Protein AF-A0A2A8D875-F1 (afdb_monomer)

Foldseek 3Di:
DDKDWDWDWDADPVRDTDIWIWIWDQDLLFRIKIFTQQQDDAEAEEEAAAQPLVVDPDCPALLVVQLVCLCPVNNQQADVVQSVLRHSHRMYGYAHLADDDHNPDPDDPLDRPPSSLNSVVVCCVVRVQREYEYLAFPDDDDDVSVVSVCVSLVSVLVVCQVPFYWYKFFPDDPPPVRGQHNCCSPPVSSCVVCVPPDPSGHIHGDTDGRD

pLDDT: mean 71.94, std 14.11, range [35.78, 91.81]

Structure (mmCIF, N/CA/C/O backbone):
data_AF-A0A2A8D875-F1
#
_entry.id   AF-A0A2A8D875-F1
#
loop_
_atom_site.group_PDB
_atom_site.id
_atom_site.type_symbol
_atom_site.label_atom_id
_atom_site.label_alt_id
_atom_site.label_comp_id
_atom_site.label_asym_id
_atom_site.label_entity_id
_atom_site.label_seq_id
_atom_site.pdbx_PDB_ins_code
_atom_site.Cartn_x
_atom_site.Cartn_y
_atom_site.Cartn_z
_atom_site.occupancy
_atom_site.B_iso_or_equiv
_atom_site.auth_seq_id
_atom_site.auth_comp_id
_atom_site.auth_asym_id
_atom_site.auth_atom_id
_atom_site.pdbx_PDB_model_num
ATOM 1 N N . MET A 1 1 ? 6.757 13.405 19.243 1.00 53.00 1 MET A N 1
ATOM 2 C CA . MET A 1 1 ? 5.714 12.868 18.349 1.00 53.00 1 MET A CA 1
ATOM 3 C C . MET A 1 1 ? 5.320 13.993 17.408 1.00 53.00 1 MET A C 1
ATOM 5 O O . MET A 1 1 ? 4.806 14.993 17.888 1.00 53.00 1 MET A O 1
ATOM 9 N N . GLU A 1 2 ? 5.674 13.902 16.126 1.00 60.94 2 GLU A N 1
ATOM 10 C CA . GLU A 1 2 ? 5.151 14.824 15.108 1.00 60.94 2 GLU A CA 1
ATOM 11 C C . GLU A 1 2 ? 3.826 14.247 14.596 1.00 60.94 2 GLU A C 1
ATOM 13 O O . GLU A 1 2 ? 3.768 13.058 14.283 1.00 60.94 2 GLU A O 1
ATOM 18 N N . ILE A 1 3 ? 2.776 15.072 14.556 1.00 65.44 3 ILE A N 1
ATOM 19 C CA . ILE A 1 3 ? 1.448 14.736 14.021 1.00 65.44 3 ILE A CA 1
ATOM 20 C C . ILE A 1 3 ? 1.161 15.702 12.869 1.00 65.44 3 ILE A C 1
ATOM 22 O O . ILE A 1 3 ? 1.290 16.915 13.035 1.00 65.44 3 ILE A O 1
ATOM 26 N N . SER A 1 4 ? 0.781 15.177 11.704 1.00 72.12 4 SER A N 1
ATOM 27 C CA . SER A 1 4 ? 0.367 15.971 10.541 1.00 72.12 4 SER A CA 1
ATOM 28 C C . SER A 1 4 ? -1.099 15.697 10.238 1.00 72.12 4 SER A C 1
ATOM 30 O O . SER A 1 4 ? -1.502 14.537 10.184 1.00 72.12 4 SER A O 1
ATOM 32 N N . LYS A 1 5 ? -1.878 16.759 9.994 1.00 72.25 5 LYS A N 1
ATOM 33 C CA . LYS A 1 5 ? -3.316 16.677 9.710 1.00 72.25 5 LYS A CA 1
ATOM 34 C C . LYS A 1 5 ? -3.625 17.077 8.268 1.00 72.25 5 LYS A C 1
ATOM 36 O O . LYS A 1 5 ? -3.168 18.122 7.804 1.00 72.25 5 LYS A O 1
ATOM 41 N N . LEU A 1 6 ? -4.420 16.267 7.567 1.00 70.56 6 LEU A N 1
ATOM 42 C CA . LEU A 1 6 ? -4.945 16.585 6.235 1.00 70.56 6 LEU A CA 1
ATOM 43 C C . LEU A 1 6 ? -6.470 16.451 6.230 1.00 70.56 6 LEU A C 1
ATOM 45 O O . LEU A 1 6 ? -7.005 15.407 6.585 1.00 70.56 6 LEU A O 1
ATOM 49 N N . LEU A 1 7 ? -7.165 17.500 5.791 1.00 73.38 7 LEU A N 1
ATOM 50 C CA . LEU A 1 7 ? -8.623 17.518 5.663 1.00 73.38 7 LEU A CA 1
ATOM 51 C C . LEU A 1 7 ? -9.018 17.431 4.187 1.00 73.38 7 LEU A C 1
ATOM 53 O O . LEU A 1 7 ? -8.467 18.156 3.354 1.00 73.38 7 LEU A O 1
ATOM 57 N N . ARG A 1 8 ? -9.969 16.553 3.856 1.00 71.62 8 ARG A N 1
ATOM 58 C CA . ARG A 1 8 ? -10.562 16.457 2.513 1.00 71.62 8 ARG A CA 1
ATOM 59 C C . ARG A 1 8 ? -12.065 16.224 2.580 1.00 71.62 8 ARG A C 1
ATOM 61 O O . ARG A 1 8 ? -12.565 15.632 3.531 1.00 71.62 8 ARG A O 1
ATOM 68 N N . GLN A 1 9 ? -12.759 16.687 1.549 1.00 64.31 9 GLN A N 1
ATOM 69 C CA . GLN A 1 9 ? -14.189 16.486 1.346 1.00 64.31 9 GLN A CA 1
ATOM 70 C C . GLN A 1 9 ? -14.446 16.168 -0.129 1.00 64.31 9 GLN A C 1
ATOM 72 O O . GLN A 1 9 ? -13.713 16.647 -1.001 1.00 64.31 9 GLN A O 1
ATOM 77 N N . GLY A 1 10 ? -15.467 15.364 -0.412 1.00 63.72 10 GLY A N 1
ATOM 78 C CA . GLY A 1 10 ? -15.848 15.016 -1.778 1.00 63.72 10 GLY A CA 1
ATOM 79 C C . GLY A 1 10 ? -17.174 14.268 -1.864 1.00 63.72 10 GLY A C 1
ATOM 80 O O . GLY A 1 10 ? -17.821 14.002 -0.855 1.00 63.72 10 GLY A O 1
ATOM 81 N N . ILE A 1 11 ? -17.568 13.937 -3.092 1.00 53.62 11 ILE A N 1
ATOM 82 C CA . ILE A 1 11 ? -18.752 13.135 -3.418 1.00 53.62 11 ILE A CA 1
ATOM 83 C C . ILE A 1 11 ? -18.248 11.902 -4.181 1.00 53.62 11 ILE A C 1
ATOM 85 O O . ILE A 1 11 ? -17.474 12.060 -5.129 1.00 53.62 11 ILE A O 1
ATOM 89 N N . LEU A 1 12 ? -18.598 10.695 -3.726 1.00 54.94 12 LEU A N 1
ATOM 90 C CA . LEU A 1 12 ? -18.307 9.440 -4.440 1.00 54.94 12 LEU A CA 1
ATOM 91 C C . LEU A 1 12 ? -19.255 9.258 -5.635 1.00 54.94 12 LEU A C 1
ATOM 93 O O . LEU A 1 12 ? -20.256 9.964 -5.743 1.00 54.94 12 LEU A O 1
ATOM 97 N N . GLU A 1 13 ? -18.957 8.298 -6.515 1.00 49.75 13 GLU A N 1
ATOM 98 C CA . GLU A 1 13 ? -19.776 7.999 -7.706 1.00 49.75 13 GLU A CA 1
ATOM 99 C C . GLU A 1 13 ? -21.254 7.705 -7.359 1.00 49.75 13 GLU A C 1
ATOM 101 O O . GLU A 1 13 ? -22.135 8.045 -8.143 1.00 49.75 13 GLU A O 1
ATOM 106 N N . ASP A 1 14 ? -21.542 7.240 -6.137 1.00 52.03 14 ASP A N 1
ATOM 107 C CA . ASP A 1 14 ? -22.901 6.952 -5.646 1.00 52.03 14 ASP A CA 1
ATOM 108 C C . ASP A 1 14 ? -23.598 8.146 -4.958 1.00 52.03 14 ASP A C 1
ATOM 110 O O . ASP A 1 14 ? -24.599 7.986 -4.260 1.00 52.03 14 ASP A O 1
ATOM 114 N N . GLY A 1 15 ? -23.054 9.361 -5.076 1.00 51.19 15 GLY A N 1
ATOM 115 C CA . GLY A 1 15 ? -23.621 10.563 -4.447 1.00 51.19 15 GLY A CA 1
ATOM 116 C C . GLY A 1 15 ? -23.369 10.674 -2.937 1.00 51.19 15 GLY A C 1
ATOM 117 O O . GLY A 1 15 ? -23.809 11.637 -2.308 1.00 51.19 15 GLY A O 1
ATOM 118 N N . ILE A 1 16 ? -22.628 9.731 -2.348 1.00 47.81 16 ILE A N 1
ATOM 119 C CA . ILE A 1 16 ? -22.236 9.763 -0.936 1.00 47.81 16 ILE A CA 1
ATOM 120 C C . ILE A 1 16 ? -21.225 10.893 -0.727 1.00 47.81 16 ILE A C 1
ATOM 122 O O . ILE A 1 16 ? -20.094 10.845 -1.220 1.00 47.81 16 ILE A O 1
ATOM 126 N N . THR A 1 17 ? -21.628 11.912 0.031 1.00 53.38 17 THR A N 1
ATOM 127 C CA . THR A 1 17 ? -20.718 12.937 0.545 1.00 53.38 17 THR A CA 1
ATOM 128 C C . THR A 1 17 ? -19.825 12.328 1.615 1.00 53.38 17 THR A C 1
ATOM 130 O O . THR A 1 17 ? -20.325 11.777 2.596 1.00 53.38 17 THR A O 1
ATOM 133 N N . TRP A 1 18 ? -18.512 12.461 1.461 1.00 58.91 18 TRP A N 1
ATOM 134 C CA . TRP A 1 18 ? -17.540 12.033 2.460 1.00 58.91 18 TRP A CA 1
ATOM 135 C C . TRP A 1 18 ? -16.694 13.218 2.923 1.00 58.91 18 TRP A C 1
ATOM 137 O O . TRP A 1 18 ? -16.330 14.104 2.146 1.00 58.91 18 TRP A O 1
ATOM 147 N N . SER A 1 19 ? -16.357 13.209 4.207 1.00 55.69 19 SER A N 1
ATOM 148 C CA . SER A 1 19 ? -15.300 14.023 4.797 1.00 55.69 19 SER A CA 1
ATOM 149 C C . SER A 1 19 ? -14.266 13.079 5.384 1.00 55.69 19 SER A C 1
ATOM 151 O O . SER A 1 19 ? -14.637 12.108 6.035 1.00 55.69 19 SER A O 1
ATOM 153 N N . SER A 1 20 ? -12.982 13.340 5.158 1.00 61.84 20 SER A N 1
ATOM 154 C CA . SER A 1 20 ? -11.903 12.614 5.821 1.00 61.84 20 SER A CA 1
ATOM 155 C C . SER A 1 20 ? -11.009 13.583 6.566 1.00 61.84 20 SER A C 1
ATOM 157 O O . SER A 1 20 ? -10.471 14.523 5.968 1.00 61.84 20 SER A O 1
ATOM 159 N N . GLU A 1 21 ? -10.794 13.309 7.841 1.00 74.56 21 GLU A N 1
ATOM 160 C CA . GLU A 1 21 ? -9.636 13.807 8.554 1.00 74.56 21 GLU A CA 1
ATOM 161 C C . GLU A 1 21 ? -8.590 12.700 8.581 1.00 74.56 21 GLU A C 1
ATOM 163 O O . GLU A 1 21 ? -8.884 11.560 8.942 1.00 74.56 21 GLU A O 1
ATOM 168 N N . LEU A 1 22 ? -7.380 13.046 8.143 1.00 66.62 22 LEU A N 1
ATOM 169 C CA . LEU A 1 22 ? -6.243 12.148 8.189 1.00 66.62 22 LEU A CA 1
ATOM 170 C C . LEU A 1 22 ? -5.247 12.613 9.220 1.00 66.62 22 LEU A C 1
ATOM 172 O O . LEU A 1 22 ? -4.796 13.761 9.172 1.00 66.62 22 LEU A O 1
ATOM 176 N N . LEU A 1 23 ? -4.887 11.685 10.094 1.00 77.19 23 LEU A N 1
ATOM 177 C CA . LEU A 1 23 ? -3.814 11.841 11.056 1.00 77.19 23 LEU A CA 1
ATOM 178 C C . LEU A 1 23 ? -2.667 10.953 10.611 1.00 77.19 23 LEU A C 1
ATOM 180 O O . LEU A 1 23 ? -2.841 9.755 10.398 1.00 77.19 23 LEU A O 1
ATOM 184 N N . ILE A 1 24 ? -1.506 11.565 10.424 1.00 75.25 24 ILE A N 1
ATOM 185 C CA . ILE A 1 24 ? -0.267 10.839 10.185 1.00 75.25 24 ILE A CA 1
ATOM 186 C C . ILE A 1 24 ? 0.514 10.906 11.486 1.00 75.25 24 ILE A C 1
ATOM 188 O O . ILE A 1 24 ? 0.621 11.993 12.048 1.00 75.25 24 ILE A O 1
ATOM 192 N N . GLU A 1 25 ? 1.064 9.788 11.951 1.00 71.44 25 GLU A N 1
ATOM 193 C CA . GLU A 1 25 ? 1.875 9.727 13.173 1.00 71.44 25 GLU A CA 1
ATOM 194 C C . GLU A 1 25 ? 3.076 8.793 12.991 1.00 71.44 25 GLU A C 1
ATOM 196 O O . GLU A 1 25 ? 2.999 7.792 12.273 1.00 71.44 25 GLU A O 1
ATOM 201 N N . ARG A 1 26 ? 4.200 9.102 13.652 1.00 71.50 26 ARG A N 1
ATOM 202 C CA . ARG A 1 26 ? 5.342 8.179 13.762 1.00 71.50 26 ARG A CA 1
ATOM 203 C C . ARG A 1 26 ? 5.122 7.243 14.947 1.00 71.50 26 ARG A C 1
ATOM 205 O O . ARG A 1 26 ? 5.063 7.712 16.083 1.00 71.50 26 ARG A O 1
ATOM 212 N N . PHE A 1 27 ? 5.092 5.939 14.691 1.00 65.75 27 PHE A N 1
ATOM 213 C CA . PHE A 1 27 ? 4.971 4.915 15.726 1.00 65.75 27 PHE A CA 1
ATOM 214 C C . PHE A 1 27 ? 6.283 4.146 15.883 1.00 65.75 27 PHE A C 1
ATOM 216 O O . PHE A 1 27 ? 6.936 3.807 14.903 1.00 65.75 27 PHE A O 1
ATOM 223 N N . HIS A 1 28 ? 6.657 3.841 17.129 1.00 61.81 28 HIS A N 1
ATOM 224 C CA . HIS A 1 28 ? 7.827 3.002 17.422 1.00 61.81 28 HIS A CA 1
ATOM 225 C C . HIS A 1 28 ? 7.655 1.543 16.969 1.00 61.81 28 HIS A C 1
ATOM 227 O O . HIS A 1 28 ? 8.642 0.826 16.909 1.00 61.81 28 HIS A O 1
ATOM 233 N N . ARG A 1 29 ? 6.413 1.101 16.718 1.00 63.69 29 ARG A N 1
ATOM 234 C CA . ARG A 1 29 ? 6.093 -0.275 16.301 1.00 63.69 29 ARG A CA 1
ATOM 235 C C . ARG A 1 29 ? 5.899 -0.425 14.794 1.00 63.69 29 ARG A C 1
ATOM 237 O O . ARG A 1 29 ? 6.249 -1.456 14.249 1.00 63.69 29 ARG A O 1
ATOM 244 N N . TYR A 1 30 ? 5.289 0.574 14.159 1.00 66.81 30 TYR A N 1
ATOM 245 C CA . TYR A 1 30 ? 4.952 0.605 12.738 1.00 66.81 30 TYR A CA 1
ATOM 246 C C . TYR A 1 30 ? 5.356 1.989 12.277 1.00 66.81 30 TYR A C 1
ATOM 248 O O . TYR A 1 30 ? 4.729 2.976 12.666 1.00 66.81 30 TYR A O 1
ATOM 256 N N . ARG A 1 31 ? 6.475 2.077 11.570 1.00 71.50 31 ARG A N 1
ATOM 257 C CA . ARG A 1 31 ? 7.199 3.321 11.310 1.00 71.50 31 ARG A CA 1
ATOM 258 C C . ARG A 1 31 ? 6.337 4.565 11.055 1.00 71.50 31 ARG A C 1
ATOM 260 O O . ARG A 1 31 ? 6.645 5.630 11.601 1.00 71.50 31 ARG A O 1
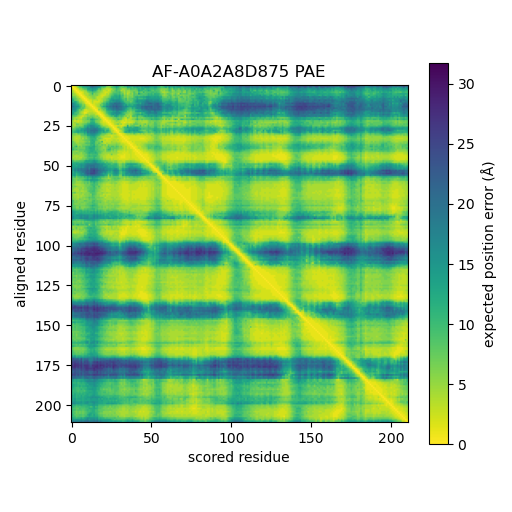ATOM 267 N N . TYR A 1 32 ? 5.262 4.434 10.275 1.00 77.19 32 TYR A N 1
ATOM 268 C CA . TYR A 1 32 ? 4.211 5.451 10.199 1.00 77.19 32 TYR A CA 1
ATOM 269 C C . TYR A 1 32 ? 2.812 4.841 10.263 1.00 77.19 32 TYR A C 1
ATOM 271 O O . TYR A 1 32 ? 2.590 3.694 9.887 1.00 77.19 32 TYR A O 1
ATOM 279 N N . ARG A 1 33 ? 1.851 5.655 10.685 1.00 84.62 33 ARG A N 1
ATOM 280 C CA . ARG A 1 33 ? 0.426 5.331 10.706 1.00 84.62 33 ARG A CA 1
ATOM 281 C C . ARG A 1 33 ? -0.351 6.447 10.021 1.00 84.62 33 ARG A C 1
ATOM 283 O O . ARG A 1 33 ? -0.070 7.610 10.288 1.00 84.62 33 ARG A O 1
ATOM 290 N N . ILE A 1 34 ? -1.287 6.091 9.143 1.00 85.44 34 ILE A N 1
ATOM 291 C CA . ILE A 1 34 ? -2.264 7.006 8.539 1.00 85.44 34 ILE A CA 1
ATOM 292 C C . ILE A 1 34 ? -3.647 6.558 8.996 1.00 85.44 34 ILE A C 1
ATOM 294 O O . ILE A 1 34 ? -4.101 5.489 8.594 1.00 85.44 34 ILE A O 1
ATOM 298 N N . ASP A 1 35 ? -4.320 7.363 9.804 1.00 85.06 35 ASP A N 1
ATOM 299 C CA . ASP A 1 35 ? -5.696 7.100 10.220 1.00 85.06 35 ASP A CA 1
ATOM 300 C C . ASP A 1 35 ? -6.675 7.906 9.386 1.00 85.06 35 ASP A C 1
ATOM 302 O O . ASP A 1 35 ? -6.481 9.101 9.200 1.00 85.06 35 ASP A O 1
ATOM 306 N N . ASN A 1 36 ? -7.744 7.259 8.933 1.00 84.44 36 ASN A N 1
ATOM 307 C CA . ASN A 1 36 ? -8.932 7.907 8.403 1.00 84.44 36 ASN A CA 1
ATOM 308 C C . ASN A 1 36 ? -10.023 7.851 9.465 1.00 84.44 36 ASN A C 1
ATOM 310 O O . ASN A 1 36 ? -10.612 6.798 9.702 1.00 84.44 36 ASN A O 1
ATOM 314 N N . THR A 1 37 ? -10.320 8.998 10.076 1.00 79.38 37 THR A N 1
ATOM 315 C CA . THR A 1 37 ? -11.290 9.115 11.180 1.00 79.38 37 THR A CA 1
ATOM 316 C C . THR A 1 37 ? -12.709 8.676 10.813 1.00 79.38 37 THR A C 1
ATOM 318 O O . THR A 1 37 ? -13.528 8.456 11.701 1.00 79.38 37 THR A O 1
ATOM 321 N N . HIS A 1 38 ? -13.006 8.554 9.518 1.00 76.31 38 HIS A N 1
ATOM 322 C CA . HIS A 1 38 ? -14.298 8.111 8.994 1.00 76.31 38 HIS A CA 1
ATOM 323 C C . HIS A 1 38 ? -14.203 6.791 8.213 1.00 76.31 38 HIS A C 1
ATOM 325 O O . HIS A 1 38 ? -15.185 6.370 7.604 1.00 76.31 38 HIS A O 1
ATOM 331 N N . GLY A 1 39 ? -13.031 6.148 8.184 1.00 77.50 39 GLY A N 1
ATOM 332 C CA . GLY A 1 39 ? -12.861 4.844 7.551 1.00 77.50 39 GLY A CA 1
ATOM 333 C C . GLY A 1 39 ? -13.532 3.748 8.376 1.00 77.50 39 GLY A C 1
ATOM 334 O O . GLY A 1 39 ? -13.421 3.720 9.601 1.00 77.50 39 GLY A O 1
ATOM 335 N N . THR A 1 40 ? -14.242 2.850 7.702 1.00 80.50 40 THR A N 1
ATOM 336 C CA . THR A 1 40 ? -15.011 1.757 8.322 1.00 80.50 40 THR A CA 1
ATOM 337 C C . THR A 1 40 ? -14.425 0.377 8.033 1.00 80.50 40 THR A C 1
ATOM 339 O O . THR A 1 40 ? -14.847 -0.602 8.641 1.00 80.50 40 THR A O 1
ATOM 342 N N . GLY A 1 41 ? -13.463 0.290 7.113 1.00 81.25 41 GLY A N 1
ATOM 343 C CA . GLY A 1 41 ? -12.796 -0.946 6.728 1.00 81.25 41 GLY A CA 1
ATOM 344 C C . GLY A 1 41 ? -11.696 -1.370 7.699 1.00 81.25 41 GLY A C 1
ATOM 345 O O . GLY A 1 41 ? -11.259 -0.606 8.565 1.00 81.25 41 GLY A O 1
ATOM 346 N N . GLU A 1 42 ? -11.214 -2.595 7.509 1.00 86.62 42 GLU A N 1
ATOM 347 C CA . GLU A 1 42 ? -10.086 -3.153 8.257 1.00 86.62 42 GLU A CA 1
ATOM 348 C C . GLU A 1 42 ? -8.798 -2.328 8.068 1.00 86.62 42 GLU A C 1
ATOM 350 O O . GLU A 1 42 ? -8.643 -1.626 7.061 1.00 86.62 42 GLU A O 1
ATOM 355 N N . PRO A 1 43 ? -7.850 -2.383 9.024 1.00 90.31 43 PRO A N 1
ATOM 356 C CA . PRO A 1 43 ? -6.511 -1.856 8.809 1.00 90.31 43 PRO A CA 1
ATOM 357 C C . PRO A 1 43 ? -5.845 -2.530 7.613 1.00 90.31 43 PRO A C 1
ATOM 359 O O . PRO A 1 43 ? -5.950 -3.743 7.450 1.00 90.31 43 PRO A O 1
ATOM 362 N N . ALA A 1 44 ? -5.079 -1.764 6.846 1.00 91.81 44 ALA A N 1
ATOM 363 C CA . ALA A 1 44 ? -4.182 -2.300 5.833 1.00 91.81 44 ALA A CA 1
ATOM 364 C C . ALA A 1 44 ? -2.723 -2.078 6.235 1.00 91.81 44 ALA A C 1
ATOM 366 O O . ALA A 1 44 ? -2.378 -1.090 6.888 1.00 91.81 44 ALA A O 1
ATOM 367 N N . ILE A 1 45 ? -1.850 -2.987 5.814 1.00 91.62 45 ILE A N 1
ATOM 368 C CA . ILE A 1 45 ? -0.406 -2.867 6.009 1.00 91.62 45 ILE A CA 1
ATOM 369 C C . ILE A 1 45 ? 0.200 -2.488 4.664 1.00 91.62 45 ILE A C 1
ATOM 371 O O . ILE A 1 45 ? 0.027 -3.200 3.682 1.00 91.62 45 ILE A O 1
ATOM 375 N N . PHE A 1 46 ? 0.914 -1.372 4.606 1.00 89.44 46 PHE A N 1
ATOM 376 C CA . PHE A 1 46 ? 1.695 -0.967 3.448 1.00 89.44 46 PHE A CA 1
ATOM 377 C C . PHE A 1 46 ? 3.174 -1.149 3.753 1.00 89.44 46 PHE A C 1
ATOM 379 O O . PHE A 1 46 ? 3.690 -0.581 4.715 1.00 89.44 46 PHE A O 1
ATOM 386 N N . ILE A 1 47 ? 3.873 -1.904 2.914 1.00 86.25 47 ILE A N 1
ATOM 387 C CA . ILE A 1 47 ? 5.306 -2.107 3.079 1.00 86.25 47 ILE A CA 1
ATOM 388 C C . ILE A 1 47 ? 6.045 -1.449 1.916 1.00 86.25 47 ILE A C 1
ATOM 390 O O . ILE A 1 47 ? 6.000 -1.926 0.783 1.00 86.25 47 ILE A O 1
ATOM 394 N N . GLY A 1 48 ? 6.700 -0.327 2.196 1.00 80.38 48 GLY A N 1
ATOM 395 C CA . GLY A 1 48 ? 7.535 0.412 1.256 1.00 80.38 48 GLY A CA 1
ATOM 396 C C . GLY A 1 48 ? 8.983 -0.073 1.248 1.00 80.38 48 GLY A C 1
ATOM 397 O O . GLY A 1 48 ? 9.409 -0.845 2.100 1.00 80.38 48 GLY A O 1
ATOM 398 N N . LEU A 1 49 ? 9.761 0.409 0.282 1.00 74.44 49 LEU A N 1
ATOM 399 C CA . LEU A 1 49 ? 11.188 0.108 0.180 1.00 74.44 49 LEU A CA 1
ATOM 400 C C . LEU A 1 49 ? 11.995 0.939 1.196 1.00 74.44 49 LEU A C 1
ATOM 402 O O . LEU A 1 49 ? 12.454 0.423 2.211 1.00 74.44 49 LEU A O 1
ATOM 406 N N . ASN A 1 50 ? 12.092 2.249 0.958 1.00 67.50 50 ASN A N 1
ATOM 407 C CA . ASN A 1 50 ? 12.877 3.183 1.762 1.00 67.50 50 ASN A CA 1
ATOM 408 C C . ASN A 1 50 ? 12.023 4.401 2.141 1.00 67.50 50 ASN A C 1
ATOM 410 O O . ASN A 1 50 ? 11.147 4.792 1.361 1.00 67.50 50 ASN A O 1
ATOM 414 N N . PRO A 1 51 ? 12.315 5.083 3.262 1.00 60.31 51 PRO A N 1
ATOM 415 C CA . PRO A 1 51 ? 11.845 6.452 3.451 1.00 60.31 51 PRO A CA 1
ATOM 416 C C . PRO A 1 51 ? 12.396 7.358 2.332 1.00 60.31 51 PRO A C 1
ATOM 418 O O . PRO A 1 51 ? 13.463 7.101 1.771 1.00 60.31 51 PRO A O 1
ATOM 421 N N . SER A 1 52 ? 11.698 8.450 2.011 1.00 57.44 52 SER A N 1
ATOM 422 C CA . SER A 1 52 ? 12.263 9.477 1.128 1.00 57.44 52 SER A CA 1
ATOM 423 C C . SER A 1 52 ? 13.530 10.092 1.751 1.00 57.44 52 SER A C 1
ATOM 425 O O . SER A 1 52 ? 13.670 10.106 2.970 1.00 57.44 52 SER A O 1
ATOM 427 N N . LEU A 1 53 ? 14.445 10.627 0.926 1.00 50.22 53 LEU A N 1
ATOM 428 C CA . LEU A 1 53 ? 15.712 11.273 1.347 1.00 50.22 53 LEU A CA 1
ATOM 429 C C . LEU A 1 53 ? 15.541 12.339 2.443 1.00 50.22 53 LEU A C 1
ATOM 431 O O . LEU A 1 53 ? 16.462 12.609 3.202 1.00 50.22 53 LEU A O 1
ATOM 435 N N . ALA A 1 54 ? 14.363 12.955 2.524 1.00 44.03 54 ALA A N 1
ATOM 436 C CA . ALA A 1 54 ? 14.053 13.949 3.542 1.00 44.03 54 ALA A CA 1
ATOM 437 C C . ALA A 1 54 ? 13.532 13.332 4.857 1.00 44.03 54 ALA A C 1
ATOM 439 O O . ALA A 1 54 ? 13.115 14.077 5.743 1.00 44.03 54 ALA A O 1
ATOM 440 N N . GLY A 1 55 ? 13.458 11.997 4.960 1.00 48.34 55 GLY A N 1
ATOM 441 C CA . GLY A 1 55 ? 12.780 11.276 6.043 1.00 48.34 55 GLY A CA 1
ATOM 442 C C . GLY A 1 55 ? 11.360 11.791 6.290 1.00 48.34 55 GLY A C 1
ATOM 443 O O . GLY A 1 55 ? 10.841 11.673 7.400 1.00 48.34 55 GLY A O 1
ATOM 444 N N . SER A 1 56 ? 10.779 12.479 5.298 1.00 48.91 56 SER A N 1
ATOM 445 C CA . SER A 1 56 ? 9.902 13.594 5.611 1.00 48.91 56 SER A CA 1
ATOM 446 C C . SER A 1 56 ? 8.497 13.097 5.851 1.00 48.91 56 SER A C 1
ATOM 448 O O . SER A 1 56 ? 7.771 12.734 4.927 1.00 48.91 56 SER A O 1
ATOM 450 N N . PHE A 1 57 ? 8.124 13.163 7.117 1.00 60.34 57 PHE A N 1
ATOM 451 C CA . PHE A 1 57 ? 6.775 13.085 7.629 1.00 60.34 57 PHE A CA 1
ATOM 452 C C . PHE A 1 57 ? 5.936 14.263 7.106 1.00 60.34 57 PHE A C 1
ATOM 454 O O . PHE A 1 57 ? 5.793 15.299 7.751 1.00 60.34 57 PHE A O 1
ATOM 461 N N . ARG A 1 58 ? 5.445 14.173 5.867 1.00 66.69 58 ARG A N 1
ATOM 462 C CA . ARG A 1 58 ? 4.631 15.239 5.273 1.00 66.69 58 ARG A CA 1
ATOM 463 C C . ARG A 1 58 ? 3.451 14.648 4.528 1.00 66.69 58 ARG A C 1
ATOM 465 O O . ARG A 1 58 ? 3.620 13.770 3.692 1.00 66.69 58 ARG A O 1
ATOM 472 N N . ALA A 1 59 ? 2.270 15.230 4.728 1.00 67.00 59 ALA A N 1
ATOM 473 C CA . ALA A 1 59 ? 1.098 14.957 3.892 1.00 67.00 59 ALA A CA 1
ATOM 474 C C . ALA A 1 59 ? 1.341 15.280 2.399 1.00 67.00 59 ALA A C 1
ATOM 476 O O . ALA A 1 59 ? 0.593 14.836 1.528 1.00 67.00 59 ALA A O 1
ATOM 477 N N . SER A 1 60 ? 2.391 16.057 2.097 1.00 69.38 60 SER A N 1
ATOM 478 C CA . SER A 1 60 ? 2.864 16.325 0.740 1.00 69.38 60 SER A CA 1
ATOM 479 C C . SER A 1 60 ? 3.683 15.184 0.128 1.00 69.38 60 SER A C 1
ATOM 481 O O . SER A 1 60 ? 3.965 15.256 -1.068 1.00 69.38 60 SER A O 1
ATOM 483 N N . ASP A 1 61 ? 4.098 14.174 0.907 1.00 74.69 61 ASP A N 1
ATOM 484 C CA . ASP A 1 61 ? 4.780 13.000 0.364 1.00 74.69 61 ASP A CA 1
ATOM 485 C C . ASP A 1 61 ? 3.854 12.319 -0.656 1.00 74.69 61 ASP A C 1
ATOM 487 O O . ASP A 1 61 ? 2.689 12.032 -0.353 1.00 74.69 61 ASP A O 1
ATOM 491 N N . PRO A 1 62 ? 4.323 12.088 -1.890 1.00 76.12 62 PRO A N 1
ATOM 492 C CA . PRO A 1 62 ? 3.457 11.553 -2.921 1.00 76.12 62 PRO A CA 1
ATOM 493 C C . PRO A 1 62 ? 2.888 10.160 -2.635 1.00 76.12 62 PRO A C 1
ATOM 495 O O . PRO A 1 62 ? 1.757 9.892 -3.038 1.00 76.12 62 PRO A O 1
ATOM 498 N N . THR A 1 63 ? 3.629 9.303 -1.929 1.00 77.81 63 THR A N 1
ATOM 499 C CA . THR A 1 63 ? 3.173 7.961 -1.537 1.00 77.81 63 THR A CA 1
ATOM 500 C C . THR A 1 63 ? 2.063 8.079 -0.502 1.00 77.81 63 THR A C 1
ATOM 502 O O . THR A 1 63 ? 1.000 7.485 -0.663 1.00 77.81 63 THR A O 1
ATOM 505 N N . VAL A 1 64 ? 2.259 8.930 0.512 1.00 78.69 64 VAL A N 1
ATOM 506 C CA . VAL A 1 64 ? 1.228 9.240 1.517 1.00 78.69 64 VAL A CA 1
ATOM 507 C C . VAL A 1 64 ? -0.027 9.794 0.845 1.00 78.69 64 VAL A C 1
ATOM 509 O O . VAL A 1 64 ? -1.138 9.360 1.153 1.00 78.69 64 VAL A O 1
ATOM 512 N N . LYS A 1 65 ? 0.131 10.713 -0.117 1.00 79.38 65 LYS A N 1
ATOM 513 C CA . LYS A 1 65 ? -0.979 11.282 -0.890 1.00 79.38 65 LYS A CA 1
ATOM 514 C C . LYS A 1 65 ? -1.713 10.220 -1.713 1.00 79.38 65 LYS A C 1
ATOM 516 O O . LYS A 1 65 ? -2.939 10.265 -1.772 1.00 79.38 65 LYS A O 1
ATOM 521 N N . ALA A 1 66 ? -0.993 9.287 -2.330 1.00 81.12 66 ALA A N 1
ATOM 522 C CA . ALA A 1 66 ? -1.577 8.201 -3.110 1.00 81.12 66 ALA A CA 1
ATOM 523 C C . ALA A 1 66 ? -2.349 7.205 -2.232 1.00 81.12 66 ALA A C 1
ATOM 525 O O . ALA A 1 66 ? -3.499 6.900 -2.539 1.00 81.12 66 ALA A O 1
ATOM 526 N N . LEU A 1 67 ? -1.765 6.766 -1.111 1.00 83.62 67 LEU A N 1
ATOM 527 C CA . LEU A 1 67 ? -2.422 5.886 -0.135 1.00 83.62 67 LEU A CA 1
ATOM 528 C C . LEU A 1 67 ? -3.674 6.539 0.443 1.00 83.62 67 LEU A C 1
ATOM 530 O O . LEU A 1 67 ? -4.745 5.944 0.430 1.00 83.62 67 LEU A O 1
ATOM 534 N N . THR A 1 68 ? -3.558 7.808 0.831 1.00 82.06 68 THR A N 1
ATOM 535 C CA . THR A 1 68 ? -4.689 8.652 1.224 1.00 82.06 68 THR A CA 1
ATOM 536 C C . THR A 1 68 ? -5.793 8.621 0.170 1.00 82.06 68 THR A C 1
ATOM 538 O O . THR A 1 68 ? -6.952 8.369 0.474 1.00 82.06 68 THR A O 1
ATOM 541 N N . GLN A 1 69 ? -5.460 8.886 -1.093 1.00 82.50 69 GLN A N 1
ATOM 542 C CA . GLN A 1 69 ? -6.458 8.906 -2.158 1.00 82.50 69 GLN A CA 1
ATOM 543 C C . GLN A 1 69 ? -7.074 7.525 -2.398 1.00 82.50 69 GLN A C 1
ATOM 545 O O . GLN A 1 69 ? -8.255 7.460 -2.732 1.00 82.50 69 GLN A O 1
ATOM 550 N N . ALA A 1 70 ? -6.309 6.446 -2.215 1.00 85.88 70 ALA A N 1
ATOM 551 C CA . ALA A 1 70 ? -6.791 5.073 -2.336 1.00 85.88 70 ALA A CA 1
ATOM 552 C C . ALA A 1 70 ? -7.796 4.733 -1.225 1.00 85.88 70 ALA A C 1
ATOM 554 O O . ALA A 1 70 ? -8.883 4.247 -1.527 1.00 85.88 70 ALA A O 1
ATOM 555 N N . MET A 1 71 ? -7.494 5.098 0.028 1.00 84.81 71 MET A N 1
ATOM 556 C CA . MET A 1 71 ? -8.414 4.947 1.168 1.00 84.81 71 MET A CA 1
ATOM 557 C C . MET A 1 71 ? -9.753 5.650 0.942 1.00 84.81 71 MET A C 1
ATOM 559 O O . MET A 1 71 ? -10.796 5.184 1.392 1.00 84.81 71 MET A O 1
ATOM 563 N N . LEU A 1 72 ? -9.718 6.770 0.224 1.00 80.38 72 LEU A N 1
ATOM 564 C CA . LEU A 1 72 ? -10.874 7.623 -0.038 1.00 80.38 72 LEU A CA 1
ATOM 565 C C . LEU A 1 72 ? -11.575 7.307 -1.365 1.00 80.38 72 LEU A C 1
ATOM 567 O O . LEU A 1 72 ? -12.496 8.027 -1.735 1.00 80.38 72 LEU A O 1
ATOM 571 N N . GLY A 1 73 ? -11.114 6.309 -2.127 1.00 80.44 73 GLY A N 1
ATOM 572 C CA . GLY A 1 73 ? -11.678 5.984 -3.444 1.00 80.44 73 GLY A CA 1
ATOM 573 C C . GLY A 1 73 ? -11.494 7.079 -4.503 1.00 80.44 73 GLY A C 1
ATOM 574 O O . GLY A 1 73 ? -12.167 7.080 -5.526 1.00 80.44 73 GLY A O 1
ATOM 575 N N . THR A 1 74 ? -10.578 8.028 -4.285 1.00 80.62 74 THR A N 1
ATOM 576 C CA . THR A 1 74 ? -10.321 9.165 -5.195 1.00 80.62 74 THR A CA 1
ATOM 577 C C . THR A 1 74 ? -8.994 9.059 -5.941 1.00 80.62 74 THR A C 1
ATOM 579 O O . THR A 1 74 ? -8.536 10.013 -6.586 1.00 80.62 74 THR A O 1
ATOM 582 N N . CYS A 1 75 ? -8.333 7.908 -5.837 1.00 83.56 75 CYS A N 1
ATOM 583 C CA . CYS A 1 75 ? -7.064 7.661 -6.491 1.00 83.56 75 CYS A CA 1
ATOM 584 C C . CYS A 1 75 ? -7.266 7.455 -7.993 1.00 83.56 75 CYS A C 1
ATOM 586 O O . CYS A 1 75 ? -7.659 6.389 -8.441 1.00 83.56 75 CYS A O 1
ATOM 588 N N . ARG A 1 76 ? -6.970 8.488 -8.788 1.00 82.62 76 ARG A N 1
ATOM 589 C CA . ARG A 1 76 ? -7.254 8.502 -10.235 1.00 82.62 76 ARG A CA 1
ATOM 590 C C . ARG A 1 76 ? -6.543 7.412 -11.034 1.00 82.62 76 ARG A C 1
ATOM 592 O O . ARG A 1 76 ? -7.014 7.059 -12.107 1.00 82.62 76 ARG A O 1
ATOM 599 N N . PHE A 1 77 ? -5.392 6.953 -10.549 1.00 81.88 77 PHE A N 1
ATOM 600 C CA . PHE A 1 77 ? -4.605 5.932 -11.229 1.00 81.88 77 PHE A CA 1
ATOM 601 C C . PHE A 1 77 ? -4.970 4.512 -10.790 1.00 81.88 77 PHE A C 1
ATOM 603 O O . PHE A 1 77 ? -4.481 3.581 -11.413 1.00 81.88 77 PHE A O 1
ATOM 610 N N . LEU A 1 78 ? -5.778 4.341 -9.738 1.00 83.19 78 LEU A N 1
ATOM 611 C CA . LEU A 1 78 ? -6.243 3.040 -9.261 1.00 83.19 78 LEU A CA 1
ATOM 612 C C . LEU A 1 78 ? -7.679 2.808 -9.700 1.00 83.19 78 LEU A C 1
ATOM 614 O O . LEU A 1 78 ? -8.504 3.717 -9.664 1.00 83.19 78 LEU A O 1
ATOM 618 N N . ASP A 1 79 ? -7.979 1.578 -10.086 1.00 82.00 79 ASP A N 1
ATOM 619 C CA . ASP A 1 79 ? -9.339 1.132 -10.322 1.00 82.00 79 ASP A CA 1
ATOM 620 C C . ASP A 1 79 ? -10.052 0.904 -8.976 1.00 82.00 79 ASP A C 1
ATOM 622 O O . ASP A 1 79 ? -9.637 0.015 -8.223 1.00 82.00 79 ASP A O 1
ATOM 626 N N . PRO A 1 80 ? -11.116 1.664 -8.647 1.00 71.56 80 PRO A N 1
ATOM 627 C CA . PRO A 1 80 ? -11.869 1.497 -7.406 1.00 71.56 80 PRO A CA 1
ATOM 628 C C . PRO A 1 80 ? -12.392 0.071 -7.205 1.00 71.56 80 PRO A C 1
ATOM 630 O O . PRO A 1 80 ? -12.336 -0.433 -6.084 1.00 71.56 80 PRO A O 1
ATOM 633 N N . ALA A 1 81 ? -12.803 -0.613 -8.281 1.00 73.00 81 ALA A N 1
ATOM 634 C CA . ALA A 1 81 ? -13.325 -1.981 -8.214 1.00 73.00 81 ALA A CA 1
ATOM 635 C C . ALA A 1 81 ? -12.267 -2.997 -7.743 1.00 73.00 81 ALA A C 1
ATOM 637 O O . ALA A 1 81 ? -12.597 -4.019 -7.148 1.00 73.00 81 ALA A O 1
ATOM 638 N N . HIS A 1 82 ? -10.988 -2.678 -7.950 1.00 71.75 82 HIS A N 1
ATOM 639 C CA . HIS A 1 82 ? -9.838 -3.502 -7.577 1.00 71.75 82 HIS A CA 1
ATOM 640 C C . HIS A 1 82 ? -8.970 -2.828 -6.498 1.00 71.75 82 HIS A C 1
ATOM 642 O O . HIS A 1 82 ? -7.829 -3.225 -6.272 1.00 71.75 82 HIS A O 1
ATOM 648 N N . SER A 1 83 ? -9.507 -1.804 -5.821 1.00 63.81 83 SER A N 1
ATOM 649 C CA . SER A 1 83 ? -8.868 -1.089 -4.704 1.00 63.81 83 SER A CA 1
ATOM 650 C C . SER A 1 83 ? -9.276 -1.631 -3.332 1.00 63.81 83 SER A C 1
ATOM 652 O O . SER A 1 83 ? -8.860 -1.077 -2.315 1.00 63.81 83 SER A O 1
ATOM 654 N N . ALA A 1 84 ? -10.074 -2.705 -3.294 1.00 65.38 84 ALA A N 1
ATOM 655 C CA . ALA A 1 84 ? -10.688 -3.276 -2.094 1.00 65.38 84 ALA A CA 1
ATOM 656 C C . ALA A 1 84 ? -9.791 -3.360 -0.838 1.00 65.38 84 ALA A C 1
ATOM 658 O O . ALA A 1 84 ? -10.291 -3.028 0.233 1.00 65.38 84 ALA A O 1
ATOM 659 N N . PRO A 1 85 ? -8.493 -3.735 -0.900 1.00 76.88 85 PRO A N 1
ATOM 660 C CA . PRO A 1 85 ? -7.673 -3.818 0.313 1.00 76.88 85 PRO A CA 1
ATOM 661 C C . PRO A 1 85 ? -7.350 -2.465 0.966 1.00 76.88 85 PRO A C 1
ATOM 663 O O . PRO A 1 85 ? -6.965 -2.444 2.130 1.00 76.88 85 PRO A O 1
ATOM 666 N N . LEU A 1 86 ? -7.463 -1.347 0.244 1.00 84.19 86 LEU A N 1
ATOM 667 C CA . LEU A 1 86 ? -7.225 -0.005 0.791 1.00 84.19 86 LEU A CA 1
ATOM 668 C C . LEU A 1 86 ? -8.500 0.823 0.887 1.00 84.19 86 LEU A C 1
ATOM 670 O O . LEU A 1 86 ? -8.580 1.701 1.744 1.00 84.19 86 LEU A O 1
ATOM 674 N N . LEU A 1 87 ? -9.473 0.576 0.012 1.00 84.12 87 LEU A N 1
ATOM 675 C CA . LEU A 1 87 ? -10.702 1.350 -0.061 1.00 84.12 87 LEU A CA 1
ATOM 676 C C . LEU A 1 87 ? -11.441 1.309 1.286 1.00 84.12 87 LEU A C 1
ATOM 678 O O . LEU A 1 87 ? -11.742 0.243 1.813 1.00 84.12 87 LEU A O 1
ATOM 682 N N . HIS A 1 88 ? -11.713 2.486 1.849 1.00 81.12 88 HIS A N 1
ATOM 683 C CA . HIS A 1 88 ? -12.338 2.683 3.161 1.00 81.12 88 HIS A CA 1
ATOM 684 C C . HIS A 1 88 ? -11.566 2.139 4.371 1.00 81.12 88 HIS A C 1
ATOM 686 O O . HIS A 1 88 ? -12.126 2.144 5.468 1.00 81.12 88 HIS A O 1
ATOM 692 N N . ALA A 1 89 ? -10.296 1.740 4.225 1.00 87.56 89 ALA A N 1
ATOM 693 C CA . ALA A 1 89 ? -9.476 1.322 5.359 1.00 87.56 89 ALA A CA 1
ATOM 694 C C . ALA A 1 89 ? -9.489 2.399 6.456 1.00 87.56 89 ALA A C 1
ATOM 696 O O . ALA A 1 89 ? -9.262 3.584 6.186 1.00 87.56 89 ALA A O 1
ATOM 697 N N . ARG A 1 90 ? -9.761 1.992 7.703 1.00 88.25 90 ARG A N 1
ATOM 698 C CA . ARG A 1 90 ? -9.719 2.903 8.862 1.00 88.25 90 ARG A CA 1
ATOM 699 C C . ARG A 1 90 ? -8.306 3.396 9.155 1.00 88.25 90 ARG A C 1
ATOM 701 O O . ARG A 1 90 ? -8.117 4.523 9.600 1.00 88.25 90 ARG A O 1
ATOM 708 N N . THR A 1 91 ? -7.316 2.557 8.864 1.00 89.88 91 THR A N 1
ATOM 709 C CA . THR A 1 91 ? -5.907 2.812 9.152 1.00 89.88 91 THR A CA 1
ATOM 710 C C . THR A 1 91 ? -5.037 2.153 8.089 1.00 89.88 91 THR A C 1
ATOM 712 O O . THR A 1 91 ? -5.318 1.032 7.668 1.00 89.88 91 THR A O 1
ATOM 715 N N . VAL A 1 92 ? -3.951 2.816 7.698 1.00 89.00 92 VAL A N 1
ATOM 716 C CA . VAL A 1 92 ? -2.836 2.201 6.970 1.00 89.00 92 VAL A CA 1
ATOM 717 C C . VAL A 1 92 ? -1.584 2.282 7.836 1.00 89.00 92 VAL A C 1
ATOM 719 O O . VAL A 1 92 ? -1.175 3.368 8.250 1.00 89.00 92 VAL A O 1
ATOM 722 N N . LEU A 1 93 ? -0.981 1.128 8.113 1.00 89.00 93 LEU A N 1
ATOM 723 C CA . LEU A 1 93 ? 0.291 1.003 8.824 1.00 89.00 93 LEU A CA 1
ATOM 724 C C . LEU A 1 93 ? 1.418 0.900 7.802 1.00 89.00 93 LEU A C 1
ATOM 726 O O . LEU A 1 93 ? 1.388 0.020 6.949 1.00 89.00 93 LEU A O 1
ATOM 730 N N . LEU A 1 94 ? 2.391 1.803 7.866 1.00 85.62 94 LEU A N 1
ATOM 731 C CA . LEU A 1 94 ? 3.498 1.873 6.923 1.00 85.62 94 LEU A CA 1
ATOM 732 C C . LEU A 1 94 ? 4.764 1.343 7.582 1.00 85.62 94 LEU A C 1
ATOM 734 O O . LEU A 1 94 ? 5.231 1.889 8.584 1.00 85.62 94 LEU A O 1
ATOM 738 N N . ILE A 1 95 ? 5.346 0.333 6.952 1.00 83.38 95 ILE A N 1
ATOM 739 C CA . ILE A 1 95 ? 6.643 -0.251 7.295 1.00 83.38 95 ILE A CA 1
ATOM 740 C C . ILE A 1 95 ? 7.549 -0.037 6.087 1.00 83.38 95 ILE A C 1
ATOM 742 O O . ILE A 1 95 ? 7.091 -0.134 4.953 1.00 83.38 95 ILE A O 1
ATOM 746 N N . ASN A 1 96 ? 8.823 0.264 6.300 1.00 79.56 96 ASN A N 1
ATOM 747 C CA . ASN A 1 96 ? 9.797 0.275 5.209 1.00 79.56 96 ASN A CA 1
ATOM 748 C C . ASN A 1 96 ? 10.734 -0.914 5.379 1.00 79.56 96 ASN A C 1
ATOM 750 O O . ASN A 1 96 ? 11.086 -1.235 6.510 1.00 79.56 96 ASN A O 1
ATOM 754 N N . LEU A 1 97 ? 11.166 -1.512 4.271 1.00 76.62 97 LEU A N 1
ATOM 755 C CA . LEU A 1 97 ? 12.169 -2.577 4.282 1.00 76.62 97 LEU A CA 1
ATOM 756 C C . LEU A 1 97 ? 13.483 -2.114 4.923 1.00 76.62 97 LEU A C 1
ATOM 758 O O . LEU A 1 97 ? 14.121 -2.913 5.600 1.00 76.62 97 LEU A O 1
ATOM 762 N N . PHE A 1 98 ? 13.848 -0.840 4.742 1.00 72.00 98 PHE A N 1
ATOM 763 C CA . PHE A 1 98 ? 15.088 -0.256 5.260 1.00 72.00 98 PHE A CA 1
ATOM 764 C C . PHE A 1 98 ? 14.835 0.948 6.175 1.00 72.00 98 PHE A C 1
ATOM 766 O O . PHE A 1 98 ? 14.080 1.873 5.833 1.00 72.00 98 PHE A O 1
ATOM 773 N N . THR A 1 99 ? 15.494 0.987 7.339 1.00 61.72 99 THR A N 1
ATOM 774 C CA . THR A 1 99 ? 15.317 2.052 8.337 1.00 61.72 99 THR A CA 1
ATOM 775 C C . THR A 1 99 ? 16.015 3.368 7.982 1.00 61.72 99 THR A C 1
ATOM 777 O O . THR A 1 99 ? 15.481 4.419 8.335 1.00 61.72 99 THR A O 1
ATOM 780 N N . PHE A 1 100 ? 17.074 3.400 7.170 1.00 58.34 100 PHE A N 1
ATOM 781 C CA . PHE A 1 100 ? 17.751 4.663 6.835 1.00 58.34 100 PHE A CA 1
ATOM 782 C C . PHE A 1 100 ? 18.086 4.829 5.350 1.00 58.34 100 PHE A C 1
ATOM 784 O O . PHE A 1 100 ? 18.395 3.884 4.634 1.00 58.34 100 PHE A O 1
ATOM 791 N N . VAL A 1 101 ? 18.027 6.084 4.903 1.00 52.91 101 VAL A N 1
ATOM 792 C CA . VAL A 1 101 ? 18.707 6.574 3.701 1.00 52.91 101 VAL A CA 1
ATOM 793 C C . VAL A 1 101 ? 19.552 7.740 4.191 1.00 52.91 101 VAL A C 1
ATOM 795 O O . VAL A 1 101 ? 18.991 8.713 4.700 1.00 52.91 101 VAL A O 1
ATOM 798 N N . GLU A 1 102 ? 20.877 7.635 4.122 1.00 41.31 102 GLU A N 1
ATOM 799 C CA . GLU A 1 102 ? 21.745 8.735 4.541 1.00 41.31 102 GLU A CA 1
ATOM 800 C C . GLU A 1 102 ? 21.470 9.980 3.669 1.00 41.31 102 GLU A C 1
ATOM 802 O O . GLU A 1 102 ? 21.490 9.894 2.434 1.00 41.31 102 GLU A O 1
ATOM 807 N N . PRO A 1 103 ? 21.205 11.157 4.269 1.00 35.78 103 PRO A N 1
ATOM 808 C CA . PRO A 1 103 ? 21.045 12.392 3.514 1.00 35.78 103 PRO A CA 1
ATOM 809 C C . PRO A 1 103 ? 22.353 12.701 2.774 1.00 35.78 103 PRO A C 1
ATOM 811 O O . PRO A 1 103 ? 23.394 12.864 3.399 1.00 35.78 103 PRO A O 1
ATOM 814 N N . ASN A 1 104 ? 22.293 12.805 1.445 1.00 39.69 104 ASN A N 1
ATOM 815 C CA . ASN A 1 104 ? 23.423 13.052 0.532 1.00 39.69 104 ASN A CA 1
ATOM 816 C C . ASN A 1 104 ? 24.413 11.901 0.312 1.00 39.69 104 ASN A C 1
ATOM 818 O O . ASN A 1 104 ? 25.322 12.062 -0.506 1.00 39.69 104 ASN A O 1
ATOM 822 N N . ALA A 1 105 ? 24.240 10.738 0.935 1.00 40.66 105 ALA A N 1
ATOM 823 C CA . ALA A 1 105 ? 25.068 9.598 0.582 1.00 40.66 105 ALA A CA 1
ATOM 824 C C . ALA A 1 105 ? 24.514 8.921 -0.672 1.00 40.66 105 ALA A C 1
ATOM 826 O O . ALA A 1 105 ? 23.327 8.623 -0.794 1.00 40.66 105 ALA A O 1
ATOM 827 N N . HIS A 1 106 ? 25.402 8.624 -1.612 1.00 46.41 106 HIS A N 1
ATOM 828 C CA . HIS A 1 106 ? 25.137 7.607 -2.631 1.00 46.41 106 HIS A CA 1
ATOM 829 C C . HIS A 1 106 ? 25.121 6.188 -2.023 1.00 46.41 106 HIS A C 1
ATOM 831 O O . HIS A 1 106 ? 24.856 5.221 -2.732 1.00 46.41 106 HIS A O 1
ATOM 837 N N . ASN A 1 107 ? 25.362 6.077 -0.712 1.00 45.25 107 ASN A N 1
ATOM 838 C CA . ASN A 1 107 ? 25.378 4.843 0.049 1.00 45.25 107 ASN A CA 1
ATOM 839 C C . ASN A 1 107 ? 24.086 4.756 0.864 1.00 45.25 107 ASN A C 1
ATOM 841 O O . ASN A 1 107 ? 23.886 5.470 1.841 1.00 45.25 107 ASN A O 1
ATOM 845 N N . ILE A 1 108 ? 23.179 3.895 0.422 1.00 51.28 108 ILE A N 1
ATOM 846 C CA . ILE A 1 108 ? 22.126 3.383 1.295 1.00 51.28 108 ILE A CA 1
ATOM 847 C C . ILE A 1 108 ? 22.840 2.440 2.273 1.00 51.28 108 ILE A C 1
ATOM 849 O O . ILE A 1 108 ? 23.694 1.664 1.844 1.00 51.28 108 ILE A O 1
ATOM 853 N N . ASP A 1 109 ? 22.539 2.527 3.569 1.00 52.03 109 ASP A N 1
ATOM 854 C CA . ASP A 1 109 ? 22.977 1.499 4.512 1.00 52.03 109 ASP A CA 1
ATOM 855 C C . ASP A 1 109 ? 22.229 0.213 4.155 1.00 52.03 109 ASP A C 1
ATOM 857 O O . ASP A 1 109 ? 21.028 0.073 4.390 1.00 52.03 109 ASP A O 1
ATOM 861 N N . TYR A 1 110 ? 22.945 -0.680 3.483 1.00 54.66 110 TYR A N 1
ATOM 862 C CA . TYR A 1 110 ? 22.471 -1.991 3.088 1.00 54.66 110 TYR A CA 1
ATOM 863 C C . TYR A 1 110 ? 22.814 -3.020 4.179 1.00 54.66 110 TYR A C 1
ATOM 865 O O . TYR A 1 110 ? 23.255 -4.119 3.878 1.00 54.66 110 TYR A O 1
ATOM 873 N N . SER A 1 111 ? 22.671 -2.709 5.461 1.00 57.09 111 SER A N 1
ATOM 874 C CA . SER A 1 111 ? 22.620 -3.757 6.483 1.00 57.09 111 SER A CA 1
ATOM 875 C C . SER A 1 111 ? 21.208 -4.347 6.560 1.00 57.09 111 SER A C 1
ATOM 877 O O . SER A 1 111 ? 20.214 -3.664 6.304 1.00 57.09 111 SER A O 1
ATOM 879 N N . LEU A 1 112 ? 21.108 -5.646 6.872 1.00 57.41 112 LEU A N 1
ATOM 880 C CA . LEU A 1 112 ? 19.820 -6.276 7.162 1.00 57.41 112 LEU A CA 1
ATOM 881 C C . LEU A 1 112 ? 19.195 -5.561 8.364 1.00 57.41 112 LEU A C 1
ATOM 883 O O . LEU A 1 112 ? 19.733 -5.597 9.474 1.00 57.41 112 LEU A O 1
ATOM 887 N N . ASP A 1 113 ? 18.044 -4.939 8.147 1.00 70.06 113 ASP A N 1
ATOM 888 C CA . ASP A 1 113 ? 17.362 -4.196 9.188 1.00 70.06 113 ASP A CA 1
ATOM 889 C C . ASP A 1 113 ? 16.508 -5.141 10.038 1.00 70.06 113 ASP A C 1
ATOM 891 O O . ASP A 1 113 ? 15.340 -5.422 9.743 1.00 70.06 113 ASP A O 1
ATOM 895 N N . GLN A 1 114 ? 17.114 -5.627 11.123 1.00 70.31 114 GLN A N 1
ATOM 896 C CA . GLN A 1 114 ? 16.444 -6.469 12.112 1.00 70.31 114 GLN A CA 1
ATOM 897 C C . GLN A 1 114 ? 15.265 -5.753 12.786 1.00 70.31 114 GLN A C 1
ATOM 899 O O . GLN A 1 114 ? 14.322 -6.419 13.217 1.00 70.31 114 GLN A O 1
ATOM 904 N N . HIS A 1 115 ? 15.271 -4.415 12.848 1.00 75.12 115 HIS A N 1
ATOM 905 C CA . HIS A 1 115 ? 14.147 -3.665 13.401 1.00 75.12 115 HIS A CA 1
ATOM 906 C C . HIS A 1 115 ? 12.937 -3.736 12.473 1.00 75.12 115 HIS A C 1
ATOM 908 O O . HIS A 1 115 ? 11.855 -4.072 12.944 1.00 75.12 115 HIS A O 1
ATOM 914 N N . ALA A 1 116 ? 13.108 -3.527 11.165 1.00 76.50 116 ALA A N 1
ATOM 915 C CA . ALA A 1 116 ? 12.007 -3.649 10.204 1.00 76.50 116 ALA A CA 1
ATOM 916 C C . ALA A 1 116 ? 11.375 -5.056 10.201 1.00 76.50 116 ALA A C 1
ATOM 918 O O . ALA A 1 116 ? 10.155 -5.193 10.088 1.00 76.50 116 ALA A O 1
ATOM 919 N N . VAL A 1 117 ? 12.189 -6.102 10.371 1.00 81.12 117 VAL A N 1
ATOM 920 C CA . VAL A 1 117 ? 11.709 -7.490 10.472 1.00 81.12 117 VAL A CA 1
ATOM 921 C C . VAL A 1 117 ? 10.892 -7.714 11.752 1.00 81.12 117 VAL A C 1
ATOM 923 O O . VAL A 1 117 ? 9.792 -8.267 11.688 1.00 81.12 117 VAL A O 1
ATOM 926 N N . ALA A 1 118 ? 11.390 -7.263 12.907 1.00 82.75 118 ALA A N 1
ATOM 927 C CA . ALA A 1 118 ? 10.681 -7.384 14.183 1.00 82.75 118 ALA A CA 1
ATOM 928 C C . ALA A 1 118 ? 9.387 -6.548 14.218 1.00 82.75 118 ALA A C 1
ATOM 930 O O . ALA A 1 118 ? 8.367 -6.984 14.765 1.00 82.75 118 ALA A O 1
ATOM 931 N N . GLU A 1 119 ? 9.406 -5.362 13.600 1.00 83.75 119 GLU A N 1
ATOM 932 C CA . GLU A 1 119 ? 8.210 -4.545 13.389 1.00 83.75 119 GLU A CA 1
ATOM 933 C C . GLU A 1 119 ? 7.178 -5.335 12.582 1.00 83.75 119 GLU A C 1
ATOM 935 O O . GLU A 1 119 ? 6.050 -5.495 13.048 1.00 83.75 119 GLU A O 1
ATOM 940 N N . LEU A 1 120 ? 7.567 -5.915 11.437 1.00 86.38 120 LEU A N 1
ATOM 941 C CA . LEU A 1 120 ? 6.667 -6.728 10.617 1.00 86.38 120 LEU A CA 1
ATOM 942 C C . LEU A 1 120 ? 6.015 -7.859 11.425 1.00 86.38 120 LEU A C 1
ATOM 944 O O . LEU A 1 120 ? 4.793 -7.994 11.397 1.00 86.38 120 LEU A O 1
ATOM 948 N N . GLU A 1 121 ? 6.795 -8.654 12.159 1.00 88.12 121 GLU A N 1
ATOM 949 C CA . GLU A 1 121 ? 6.267 -9.759 12.978 1.00 88.12 121 GLU A CA 1
ATOM 950 C C . GLU A 1 121 ? 5.233 -9.286 14.004 1.00 88.12 121 GLU A C 1
ATOM 952 O O . GLU A 1 121 ? 4.190 -9.924 14.187 1.00 88.12 121 GLU A O 1
ATOM 957 N N . THR A 1 122 ? 5.491 -8.137 14.628 1.00 88.00 122 THR A N 1
ATOM 958 C CA . THR A 1 122 ? 4.567 -7.529 15.588 1.00 88.00 122 THR A CA 1
ATOM 959 C C . THR A 1 122 ? 3.246 -7.162 14.909 1.00 88.00 122 THR A C 1
ATOM 961 O O . THR A 1 122 ? 2.185 -7.534 15.413 1.00 88.00 122 THR A O 1
ATOM 964 N N . VAL A 1 123 ? 3.287 -6.523 13.730 1.00 87.69 123 VAL A N 1
ATOM 965 C CA . VAL A 1 123 ? 2.064 -6.134 12.993 1.00 87.69 123 VAL A CA 1
ATOM 966 C C . VAL A 1 123 ? 1.267 -7.359 12.582 1.00 87.69 123 VAL A C 1
ATOM 968 O O . VAL A 1 123 ? 0.049 -7.391 12.715 1.00 87.69 123 VAL A O 1
ATOM 971 N N . LEU A 1 124 ? 1.962 -8.369 12.058 1.00 89.62 124 LEU A N 1
ATOM 972 C CA . LEU A 1 124 ? 1.352 -9.593 11.554 1.00 89.62 124 LEU A CA 1
ATOM 973 C C . LEU A 1 124 ? 0.692 -10.408 12.673 1.00 89.62 124 LEU A C 1
ATOM 975 O O . LEU A 1 124 ? -0.225 -11.191 12.403 1.00 89.62 124 LEU A O 1
ATOM 979 N N . THR A 1 125 ? 1.157 -10.226 13.908 1.00 89.88 125 THR A N 1
ATOM 980 C CA . THR A 1 125 ? 0.553 -10.803 15.111 1.00 89.88 125 THR A CA 1
ATOM 981 C C . THR A 1 125 ? -0.641 -9.975 15.585 1.00 89.88 125 THR A C 1
ATOM 983 O O . THR A 1 125 ? -1.679 -10.545 15.911 1.00 89.88 125 THR A O 1
ATOM 986 N N . GLU A 1 126 ? -0.528 -8.641 15.594 1.00 89.75 126 GLU A N 1
ATOM 987 C CA . GLU A 1 126 ? -1.606 -7.736 16.028 1.00 89.75 126 GLU A CA 1
ATOM 988 C C . GLU A 1 126 ? -2.793 -7.725 15.046 1.00 89.75 126 GLU A C 1
ATOM 990 O O . GLU A 1 126 ? -3.949 -7.669 15.465 1.00 89.75 126 GLU A O 1
ATOM 995 N N . PHE A 1 127 ? -2.524 -7.840 13.741 1.00 90.19 127 PHE A N 1
ATOM 996 C CA . PHE A 1 127 ? -3.519 -7.758 12.670 1.00 90.19 127 PHE A CA 1
ATOM 997 C C . PHE A 1 127 ? -3.447 -8.972 11.730 1.00 90.19 127 PHE A C 1
ATOM 999 O O . PHE A 1 127 ? -3.031 -8.853 10.574 1.00 90.19 127 PHE A O 1
ATOM 1006 N N . PRO A 1 128 ? -3.885 -10.161 12.181 1.00 89.25 128 PRO A N 1
ATOM 1007 C CA . PRO A 1 128 ? -3.687 -11.405 11.439 1.00 89.25 128 PRO A CA 1
ATOM 1008 C C . PRO A 1 128 ? -4.452 -11.481 10.105 1.00 89.25 128 PRO A C 1
ATOM 1010 O O . PRO A 1 128 ? -4.111 -12.296 9.247 1.00 89.25 128 PRO A O 1
ATOM 1013 N N . HIS A 1 129 ? -5.469 -10.642 9.911 1.00 88.44 129 HIS A N 1
ATOM 1014 C CA . HIS A 1 129 ? -6.300 -10.625 8.704 1.00 88.44 129 HIS A CA 1
ATOM 1015 C C . HIS A 1 129 ? -6.129 -9.360 7.857 1.00 88.44 129 HIS A C 1
ATOM 1017 O O . HIS A 1 129 ? -6.809 -9.223 6.841 1.00 88.44 129 HIS A O 1
ATOM 1023 N N . ALA A 1 130 ? -5.233 -8.445 8.245 1.00 90.12 130 ALA A N 1
ATOM 1024 C CA . ALA A 1 130 ? -5.028 -7.218 7.489 1.00 90.12 130 ALA A CA 1
ATOM 1025 C C . ALA A 1 130 ? -4.484 -7.527 6.082 1.00 90.12 130 ALA A C 1
ATOM 1027 O O . ALA A 1 130 ? -3.527 -8.301 5.951 1.00 90.12 130 ALA A O 1
ATOM 1028 N N . PRO A 1 131 ? -5.053 -6.932 5.017 1.00 90.69 131 PRO A N 1
ATOM 1029 C CA . PRO A 1 131 ? -4.460 -7.003 3.693 1.00 90.69 131 PRO A CA 1
ATOM 1030 C C . PRO A 1 131 ? -3.093 -6.316 3.680 1.00 90.69 131 PRO A C 1
ATOM 1032 O O . PRO A 1 131 ? -2.884 -5.282 4.323 1.00 90.69 131 PRO A O 1
ATOM 1035 N N . ILE A 1 132 ? -2.168 -6.884 2.908 1.00 90.88 132 ILE A N 1
ATOM 1036 C CA . ILE A 1 132 ? -0.782 -6.419 2.849 1.00 90.88 132 ILE A CA 1
ATOM 1037 C C . ILE A 1 132 ? -0.494 -5.904 1.451 1.00 90.88 132 ILE A C 1
ATOM 1039 O O . ILE A 1 132 ? -0.511 -6.660 0.487 1.00 90.88 132 ILE A O 1
ATOM 1043 N N . VAL A 1 133 ? -0.212 -4.615 1.333 1.00 89.31 133 VAL A N 1
ATOM 1044 C CA . VAL A 1 133 ? 0.181 -3.967 0.088 1.00 89.31 133 VAL A CA 1
ATOM 1045 C C . VAL A 1 133 ? 1.701 -3.871 0.048 1.00 89.31 133 VAL A C 1
ATOM 1047 O O . VAL A 1 133 ? 2.316 -3.089 0.775 1.00 89.31 133 VAL A O 1
ATOM 1050 N N . CYS A 1 134 ? 2.313 -4.663 -0.825 1.00 85.00 134 CYS A N 1
ATOM 1051 C CA . CYS A 1 134 ? 3.747 -4.638 -1.074 1.00 85.00 134 CYS A CA 1
ATOM 1052 C C . CYS A 1 134 ? 4.057 -3.502 -2.058 1.00 85.00 134 CYS A C 1
ATOM 1054 O O . CYS A 1 134 ? 3.794 -3.594 -3.258 1.00 85.00 134 CYS A O 1
ATOM 1056 N N . GLY A 1 135 ? 4.580 -2.402 -1.521 1.00 78.00 135 GLY A N 1
ATOM 1057 C CA . GLY A 1 135 ? 5.005 -1.210 -2.252 1.00 78.00 135 GLY A CA 1
ATOM 1058 C C . GLY A 1 135 ? 6.474 -1.228 -2.682 1.00 78.00 135 GLY A C 1
ATOM 1059 O O . GLY A 1 135 ? 6.915 -0.277 -3.328 1.00 78.00 135 GLY A O 1
ATOM 1060 N N . TRP A 1 136 ? 7.231 -2.276 -2.344 1.00 70.75 136 TRP A N 1
ATOM 1061 C CA . TRP A 1 136 ? 8.539 -2.546 -2.937 1.00 70.75 136 TRP A CA 1
ATOM 1062 C C . TRP A 1 136 ? 8.348 -3.276 -4.276 1.00 70.75 136 TRP A C 1
ATOM 1064 O O . TRP A 1 136 ? 7.493 -4.151 -4.408 1.00 70.75 136 TRP A O 1
ATOM 1074 N N . GLY A 1 137 ? 9.100 -2.885 -5.298 1.00 58.81 137 GLY A N 1
ATOM 1075 C CA . GLY A 1 137 ? 9.062 -3.548 -6.604 1.00 58.81 137 GLY A CA 1
ATOM 1076 C C . GLY A 1 137 ? 10.161 -4.588 -6.747 1.00 58.81 137 GLY A C 1
ATOM 1077 O O . GLY A 1 137 ? 10.819 -4.936 -5.768 1.00 58.81 137 GLY A O 1
ATOM 1078 N N . LYS A 1 138 ? 10.334 -5.097 -7.970 1.00 53.47 138 LYS A N 1
ATOM 1079 C CA . LYS A 1 138 ? 11.390 -6.062 -8.304 1.00 53.47 138 LYS A CA 1
ATOM 1080 C C . LYS A 1 138 ? 12.770 -5.394 -8.233 1.00 53.47 138 LYS A C 1
ATOM 1082 O O . LYS A 1 138 ? 12.880 -4.194 -8.433 1.00 53.47 138 LYS A O 1
AT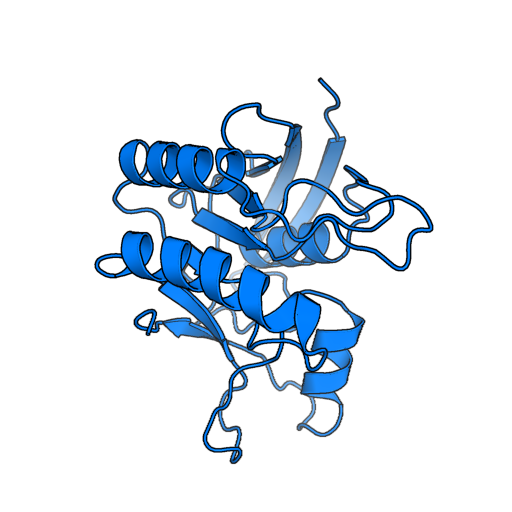OM 1087 N N . GLU A 1 139 ? 13.792 -6.160 -7.873 1.00 53.31 139 GLU A N 1
ATOM 1088 C CA . GLU A 1 139 ? 15.123 -5.670 -7.487 1.00 53.31 139 GLU A CA 1
ATOM 1089 C C . GLU A 1 139 ? 15.759 -4.651 -8.435 1.00 53.31 139 GLU A C 1
ATOM 1091 O O . GLU A 1 139 ? 15.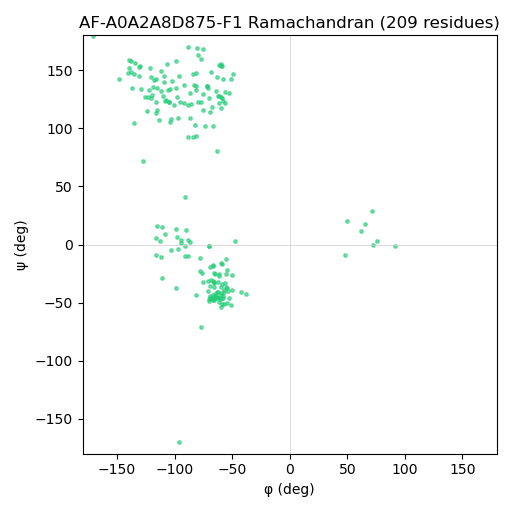643 -4.714 -9.659 1.00 53.31 139 GLU A O 1
ATOM 1096 N N . ASN A 1 140 ? 16.522 -3.736 -7.839 1.00 50.47 140 ASN A N 1
ATOM 1097 C CA . ASN A 1 140 ? 17.287 -2.734 -8.562 1.00 50.47 140 ASN A CA 1
ATOM 1098 C C . ASN A 1 140 ? 18.594 -3.326 -9.129 1.00 50.47 140 ASN A C 1
ATOM 1100 O O . ASN A 1 140 ? 19.057 -4.398 -8.738 1.00 50.47 140 ASN A O 1
ATOM 1104 N N . ASN A 1 141 ? 19.205 -2.628 -10.087 1.00 44.09 141 ASN A N 1
ATOM 1105 C CA . ASN A 1 141 ? 20.245 -3.208 -10.945 1.00 44.09 141 ASN A CA 1
ATOM 1106 C C . ASN A 1 141 ? 21.701 -3.118 -10.441 1.00 44.09 141 ASN A C 1
ATOM 1108 O O . ASN A 1 141 ? 22.586 -3.543 -11.183 1.00 44.09 141 ASN A O 1
ATOM 1112 N N . SER A 1 142 ? 21.998 -2.601 -9.238 1.00 45.28 142 SER A N 1
ATOM 1113 C CA . SER A 1 142 ? 23.397 -2.537 -8.765 1.00 45.28 142 SER A CA 1
ATOM 1114 C C . SER A 1 142 ? 23.814 -3.773 -7.941 1.00 45.28 142 SER A C 1
ATOM 1116 O O . SER A 1 142 ? 23.031 -4.219 -7.106 1.00 45.28 142 SER A O 1
ATOM 1118 N N . PRO A 1 143 ? 25.021 -4.345 -8.140 1.00 51.09 143 PRO A N 1
ATOM 1119 C CA . PRO A 1 143 ? 25.401 -5.640 -7.560 1.00 51.09 143 PRO A CA 1
ATOM 1120 C C . PRO A 1 143 ? 25.461 -5.687 -6.028 1.00 51.09 143 PRO A C 1
ATOM 1122 O O . PRO A 1 143 ? 24.940 -6.636 -5.453 1.00 51.09 143 PRO A O 1
ATOM 1125 N N . GLU A 1 144 ? 26.047 -4.688 -5.354 1.00 50.84 144 GLU A N 1
ATOM 1126 C CA . GLU A 1 144 ? 26.176 -4.738 -3.886 1.00 50.84 144 GLU A CA 1
ATOM 1127 C C . GLU A 1 144 ? 24.850 -4.448 -3.169 1.00 50.84 144 GLU A C 1
ATOM 1129 O O . GLU A 1 144 ? 24.563 -5.029 -2.127 1.00 50.84 144 GLU A O 1
ATOM 1134 N N . SER A 1 145 ? 23.998 -3.594 -3.752 1.00 59.16 145 SER A N 1
ATOM 1135 C CA . SER A 1 145 ? 22.649 -3.360 -3.217 1.00 59.16 145 SER A CA 1
ATOM 1136 C C . SER A 1 145 ? 21.751 -4.581 -3.383 1.00 59.16 145 SER A C 1
ATOM 1138 O O . SER A 1 145 ? 20.881 -4.817 -2.546 1.00 59.16 145 SER A O 1
ATOM 1140 N N . ARG A 1 146 ? 21.978 -5.378 -4.438 1.00 63.72 146 ARG A N 1
ATOM 1141 C CA . ARG A 1 146 ? 21.192 -6.575 -4.724 1.00 63.72 146 ARG A CA 1
ATOM 1142 C C . ARG A 1 146 ? 21.269 -7.563 -3.577 1.00 63.72 146 ARG A C 1
ATOM 1144 O O . ARG A 1 146 ? 20.211 -7.926 -3.096 1.00 63.72 146 ARG A O 1
ATOM 1151 N N . GLU A 1 147 ? 22.445 -7.969 -3.108 1.00 68.56 147 GLU A N 1
ATOM 1152 C CA . GLU A 1 147 ? 22.537 -9.071 -2.136 1.00 68.56 147 GLU A CA 1
ATOM 1153 C C . GLU A 1 147 ? 21.749 -8.800 -0.846 1.00 68.56 147 GLU A C 1
ATOM 1155 O O . GLU A 1 147 ? 20.946 -9.623 -0.413 1.00 68.56 147 GLU A O 1
ATOM 1160 N N . VAL A 1 148 ? 21.892 -7.608 -0.276 1.00 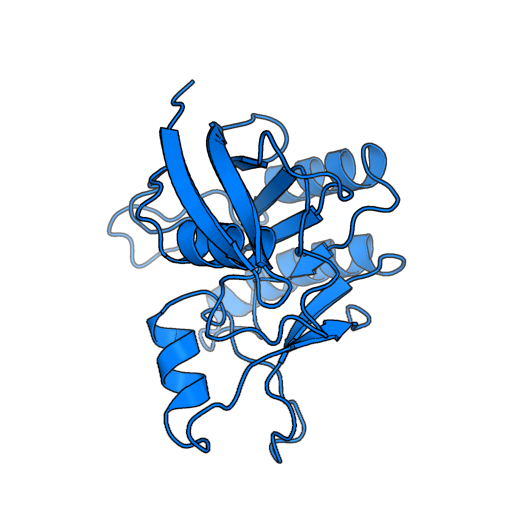68.88 148 VAL A N 1
ATOM 1161 C CA . VAL A 1 148 ? 21.181 -7.231 0.953 1.00 68.88 148 VAL A CA 1
ATOM 1162 C C . VAL A 1 148 ? 19.697 -7.025 0.674 1.00 68.88 148 VAL A C 1
ATOM 1164 O O . VAL A 1 148 ? 18.853 -7.442 1.466 1.00 68.88 148 VAL A O 1
ATOM 1167 N N . TRP A 1 149 ? 19.346 -6.409 -0.458 1.00 73.31 149 TRP A N 1
ATOM 1168 C CA . TRP A 1 149 ? 17.945 -6.272 -0.851 1.00 73.31 149 TRP A CA 1
ATOM 1169 C C . TRP A 1 149 ? 17.270 -7.621 -1.017 1.00 73.31 149 TRP A C 1
ATOM 1171 O O . TRP A 1 149 ? 16.172 -7.800 -0.497 1.00 73.31 149 TRP A O 1
ATOM 1181 N N . HIS A 1 150 ? 17.943 -8.573 -1.658 1.00 74.38 150 HIS A N 1
ATOM 1182 C CA . HIS A 1 150 ? 17.471 -9.943 -1.780 1.00 74.38 150 HIS A CA 1
ATOM 1183 C C . HIS A 1 150 ? 17.292 -10.556 -0.394 1.00 74.38 150 HIS A C 1
ATOM 1185 O O . HIS A 1 150 ? 16.245 -11.137 -0.137 1.00 74.38 150 HIS A O 1
ATOM 1191 N N . GLN A 1 151 ? 18.257 -10.406 0.520 1.00 76.12 151 GLN A N 1
ATOM 1192 C CA . GLN A 1 151 ? 18.153 -10.949 1.880 1.00 76.12 151 GLN A CA 1
ATOM 1193 C C . GLN A 1 151 ? 16.963 -10.354 2.654 1.00 76.12 151 GLN A C 1
ATOM 1195 O O . GLN A 1 151 ? 16.147 -11.107 3.186 1.00 76.12 151 GLN A O 1
ATOM 1200 N N . GLN A 1 152 ? 16.807 -9.025 2.666 1.00 77.50 152 GLN A N 1
ATOM 1201 C CA . GLN A 1 152 ? 15.707 -8.341 3.360 1.00 77.50 152 GLN A CA 1
ATOM 1202 C C . GLN A 1 152 ? 14.343 -8.701 2.752 1.00 77.50 152 GLN A C 1
ATOM 1204 O O . GLN A 1 152 ? 13.399 -9.020 3.476 1.00 77.50 152 GLN A O 1
ATOM 1209 N N . ILE A 1 153 ? 14.236 -8.685 1.418 1.00 78.94 153 ILE A N 1
ATOM 1210 C CA . ILE A 1 153 ? 13.008 -9.047 0.701 1.00 78.94 153 ILE A CA 1
ATOM 1211 C C . ILE A 1 153 ? 12.681 -10.526 0.926 1.00 78.94 153 ILE A C 1
ATOM 1213 O O . ILE A 1 153 ? 11.530 -10.835 1.219 1.00 78.94 153 ILE A O 1
ATOM 1217 N N . SER A 1 154 ? 13.668 -11.424 0.872 1.00 81.00 154 SER A N 1
ATOM 1218 C CA . SER A 1 154 ? 13.480 -12.859 1.134 1.00 81.00 154 SER A CA 1
ATOM 1219 C C . SER A 1 154 ? 12.949 -13.106 2.544 1.00 81.00 154 SER A C 1
ATOM 1221 O O . SER A 1 154 ? 12.034 -13.904 2.739 1.00 81.00 154 SER A O 1
ATOM 1223 N N . GLU A 1 155 ? 13.470 -12.383 3.536 1.00 85.19 155 GLU A N 1
ATOM 1224 C CA . GLU A 1 155 ? 13.055 -12.535 4.931 1.00 85.19 155 GLU A CA 1
ATOM 1225 C C . GLU A 1 155 ? 11.632 -11.993 5.174 1.00 85.19 155 GLU A C 1
ATOM 1227 O O . GLU A 1 155 ? 10.866 -12.552 5.970 1.00 85.19 155 GLU A O 1
ATOM 1232 N N . PHE A 1 156 ? 11.223 -10.964 4.425 1.00 86.94 156 PHE A N 1
ATOM 1233 C CA . PHE A 1 156 ? 9.837 -10.492 4.379 1.00 86.94 156 PHE A CA 1
ATOM 1234 C C . PHE A 1 156 ? 8.924 -11.490 3.655 1.00 86.94 156 PHE A C 1
ATOM 1236 O O . PHE A 1 156 ? 7.893 -11.868 4.207 1.00 86.94 156 PHE A O 1
ATOM 1243 N N . ILE A 1 157 ? 9.306 -11.975 2.469 1.00 84.62 157 ILE A N 1
ATOM 1244 C CA . ILE A 1 157 ? 8.559 -12.988 1.701 1.00 84.62 157 ILE A CA 1
ATOM 1245 C C . ILE A 1 157 ? 8.277 -14.212 2.574 1.00 84.62 157 ILE A C 1
ATOM 1247 O O . ILE A 1 157 ? 7.129 -14.643 2.671 1.00 84.62 157 ILE A O 1
ATOM 1251 N N . ARG A 1 158 ? 9.287 -14.702 3.304 1.00 87.44 158 ARG A N 1
ATOM 1252 C CA . ARG A 1 158 ? 9.152 -15.844 4.217 1.00 87.44 158 ARG A CA 1
ATOM 1253 C C . ARG A 1 158 ? 8.070 -15.637 5.283 1.00 87.44 158 ARG A C 1
ATOM 1255 O O . ARG A 1 158 ? 7.347 -16.574 5.602 1.00 87.44 158 ARG A O 1
ATOM 1262 N N . ARG A 1 159 ? 7.932 -14.426 5.834 1.00 89.25 159 ARG A N 1
ATOM 1263 C CA . ARG A 1 159 ? 6.893 -14.084 6.836 1.00 89.25 159 ARG A CA 1
ATOM 126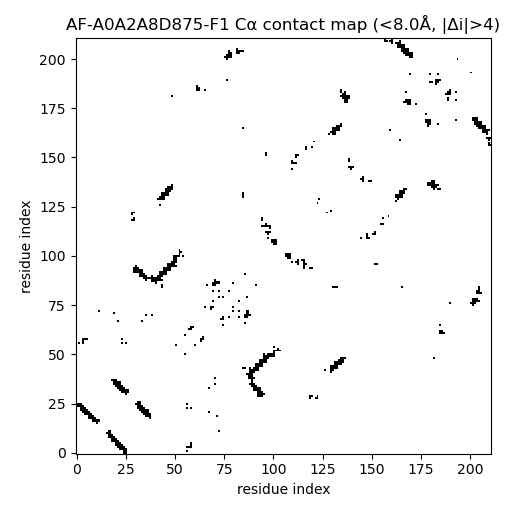4 C C . ARG A 1 159 ? 5.514 -13.858 6.238 1.00 89.25 159 ARG A C 1
ATOM 1266 O O . ARG A 1 159 ? 4.510 -13.934 6.945 1.00 89.25 159 ARG A O 1
ATOM 1273 N N . LEU A 1 160 ? 5.475 -13.535 4.955 1.00 90.31 160 LEU A N 1
ATOM 1274 C CA . LEU A 1 160 ? 4.265 -13.191 4.227 1.00 90.31 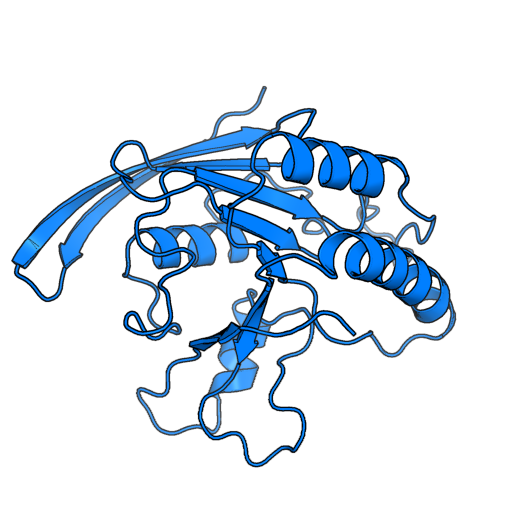160 LEU A CA 1
ATOM 1275 C C . LEU A 1 160 ? 3.679 -14.370 3.447 1.00 90.31 160 LEU A C 1
ATOM 1277 O O . LEU A 1 160 ? 2.602 -14.215 2.881 1.00 90.31 160 LEU A O 1
ATOM 1281 N N . ALA A 1 161 ? 4.343 -15.531 3.442 1.00 86.56 161 ALA A N 1
ATOM 1282 C CA . ALA A 1 161 ? 3.964 -16.710 2.660 1.00 86.56 161 ALA A CA 1
ATOM 1283 C C . ALA A 1 161 ? 2.482 -17.107 2.816 1.00 86.56 161 ALA A C 1
ATOM 1285 O O . ALA A 1 161 ? 1.819 -17.414 1.828 1.00 86.56 161 ALA A O 1
ATOM 1286 N N . ASP A 1 162 ? 1.939 -17.002 4.033 1.00 85.19 162 ASP A N 1
ATOM 1287 C CA . ASP A 1 162 ? 0.550 -17.369 4.347 1.00 85.19 162 ASP A CA 1
ATOM 1288 C C . ASP A 1 162 ? -0.411 -16.167 4.379 1.00 85.19 162 ASP A C 1
ATOM 1290 O O . ASP A 1 162 ? -1.525 -16.243 4.907 1.00 85.19 162 ASP A O 1
ATOM 1294 N N . ARG A 1 163 ? 0.016 -15.010 3.863 1.00 87.50 163 ARG A N 1
ATOM 1295 C CA . ARG A 1 163 ? -0.734 -13.752 3.951 1.00 87.50 163 ARG A CA 1
ATOM 1296 C C . ARG A 1 163 ? -1.361 -13.364 2.616 1.00 87.50 163 ARG A C 1
ATOM 1298 O O . ARG A 1 163 ? -0.913 -13.732 1.535 1.00 87.50 163 ARG A O 1
ATOM 1305 N N . SER A 1 164 ? -2.435 -12.576 2.694 1.00 86.12 164 SER A N 1
ATOM 1306 C CA . SER A 1 164 ? -3.056 -11.983 1.506 1.00 86.12 164 SER A CA 1
ATOM 1307 C C . SER A 1 164 ? -2.283 -10.736 1.085 1.00 86.12 164 SER A C 1
ATOM 1309 O O . SER A 1 164 ? -2.532 -9.640 1.593 1.00 86.12 164 SER A O 1
ATOM 1311 N N . CYS A 1 165 ? -1.336 -10.926 0.167 1.00 88.19 165 CYS A N 1
ATOM 1312 C CA . CYS A 1 165 ? -0.498 -9.863 -0.368 1.00 88.19 165 CYS A CA 1
ATOM 1313 C C . CYS A 1 165 ? -1.044 -9.307 -1.686 1.00 88.19 165 CYS A C 1
ATOM 1315 O O . CYS A 1 165 ? -1.591 -10.034 -2.516 1.00 88.19 165 CYS A O 1
ATOM 1317 N N . TYR A 1 166 ? -0.860 -8.004 -1.873 1.00 87.62 166 TYR A N 1
ATOM 1318 C CA . TYR A 1 166 ? -1.314 -7.235 -3.019 1.00 87.62 166 TYR A CA 1
ATOM 1319 C C . TYR A 1 166 ? -0.177 -6.385 -3.569 1.00 87.62 166 TYR A C 1
ATOM 1321 O O . TYR A 1 166 ? 0.640 -5.853 -2.813 1.00 87.62 166 TYR A O 1
ATOM 1329 N N . ARG A 1 167 ? -0.147 -6.216 -4.886 1.00 83.38 167 ARG A N 1
ATOM 1330 C CA . ARG A 1 167 ? 0.795 -5.331 -5.574 1.00 83.38 167 ARG 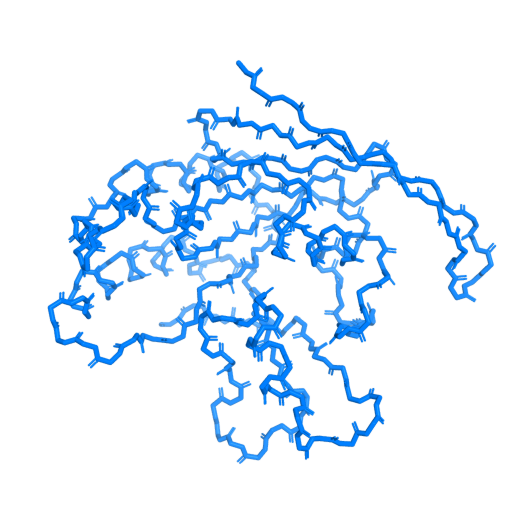A CA 1
ATOM 1331 C C . ARG A 1 167 ? 0.111 -4.556 -6.681 1.00 83.38 167 ARG A C 1
ATOM 1333 O O . ARG A 1 167 ? -0.946 -4.944 -7.167 1.00 83.38 167 ARG A O 1
ATOM 1340 N N . LEU A 1 168 ? 0.727 -3.442 -7.051 1.00 81.12 168 LEU A N 1
ATOM 1341 C CA . LEU A 1 168 ? 0.234 -2.606 -8.129 1.00 81.12 168 LEU A CA 1
ATOM 1342 C C . LEU A 1 168 ? 0.583 -3.230 -9.483 1.00 81.12 168 LEU A C 1
ATOM 1344 O O . LEU A 1 168 ? 1.760 -3.441 -9.781 1.00 81.12 168 LEU A O 1
ATOM 1348 N N . GLU A 1 169 ? -0.433 -3.479 -10.300 1.00 80.25 169 GLU A N 1
ATOM 1349 C CA . GLU A 1 169 ? -0.283 -4.067 -11.631 1.00 80.25 169 GLU A CA 1
ATOM 1350 C C . GLU A 1 169 ? -1.047 -3.265 -12.683 1.00 80.25 169 GLU A C 1
ATOM 1352 O O . GLU A 1 169 ? -2.040 -2.588 -12.396 1.00 80.25 169 GLU A O 1
ATOM 1357 N N . LEU A 1 170 ? -0.564 -3.335 -13.924 1.00 77.88 170 LEU A N 1
ATOM 1358 C CA . LEU A 1 170 ? -1.277 -2.803 -15.077 1.00 77.88 170 LEU A CA 1
ATOM 1359 C C . LEU A 1 170 ? -2.213 -3.881 -15.631 1.00 77.88 170 LEU A C 1
ATOM 1361 O O . LEU A 1 170 ? -1.719 -4.922 -16.075 1.00 77.88 170 LEU A O 1
ATOM 1365 N N . PRO A 1 171 ? -3.537 -3.648 -15.670 1.00 67.75 171 PRO A N 1
ATOM 1366 C CA . PRO A 1 171 ? -4.431 -4.563 -16.355 1.00 67.75 171 PRO A CA 1
ATOM 1367 C C . PRO A 1 171 ? -4.046 -4.588 -17.842 1.00 67.75 171 PRO A C 1
ATOM 1369 O O . PRO A 1 171 ? -3.917 -3.541 -18.476 1.00 67.75 171 PRO A O 1
ATOM 1372 N N . TYR A 1 172 ? -3.837 -5.790 -18.384 1.00 59.41 172 TYR A N 1
ATOM 1373 C CA . TYR A 1 172 ? -3.514 -6.045 -19.798 1.00 59.41 172 TYR A CA 1
ATOM 1374 C C . TYR A 1 172 ? -2.105 -5.645 -20.275 1.00 59.41 172 TYR A C 1
ATOM 1376 O O . TYR A 1 172 ? -1.903 -5.369 -21.457 1.00 59.41 172 TYR A O 1
ATOM 1384 N N . SER A 1 173 ? -1.095 -5.660 -19.401 1.00 54.94 173 SER A N 1
ATOM 1385 C CA . SER A 1 173 ? 0.294 -5.598 -19.872 1.00 54.94 173 SER A CA 1
ATOM 1386 C C . SER A 1 173 ? 0.665 -6.878 -20.637 1.00 54.94 173 SER A C 1
ATOM 1388 O O . SER A 1 173 ? 0.679 -7.963 -20.067 1.00 54.94 173 SER A O 1
ATOM 1390 N N . HIS A 1 174 ? 1.013 -6.757 -21.924 1.00 48.19 174 HIS A N 1
ATOM 1391 C CA . HIS A 1 174 ? 1.582 -7.851 -22.732 1.00 48.19 174 HIS A CA 1
ATOM 1392 C C . HIS A 1 174 ? 3.016 -8.231 -22.316 1.00 48.19 174 HIS A C 1
ATOM 1394 O O . HIS A 1 174 ? 3.619 -9.128 -22.905 1.00 48.19 174 HIS A O 1
ATOM 1400 N N . VAL A 1 175 ? 3.588 -7.535 -21.329 1.00 50.03 175 VAL A N 1
ATOM 1401 C CA . VAL A 1 175 ? 4.877 -7.893 -20.740 1.00 50.03 175 VAL A CA 1
ATOM 1402 C C . VAL A 1 175 ? 4.621 -9.039 -19.755 1.00 50.03 175 VAL A C 1
ATOM 1404 O O . VAL A 1 175 ? 3.848 -8.815 -18.822 1.00 50.03 175 VAL A O 1
ATOM 1407 N N . PRO A 1 176 ? 5.268 -10.216 -19.909 1.00 41.03 176 PRO A N 1
ATOM 1408 C CA . PRO A 1 176 ? 4.949 -11.457 -19.182 1.00 41.03 176 PRO A CA 1
ATOM 1409 C C . PRO A 1 176 ? 4.950 -11.355 -17.657 1.00 41.03 176 PRO A C 1
ATOM 1411 O O . PRO A 1 176 ? 4.488 -12.266 -16.984 1.00 41.03 176 PRO A O 1
ATOM 1414 N N . ASP A 1 177 ? 5.481 -10.260 -17.123 1.00 50.47 177 ASP A N 1
ATOM 1415 C CA . ASP A 1 177 ? 5.676 -10.071 -15.702 1.00 50.47 177 ASP A CA 1
ATOM 1416 C C . ASP A 1 177 ? 4.862 -8.934 -15.082 1.00 50.47 177 ASP A C 1
ATOM 1418 O O . ASP A 1 177 ? 4.887 -8.866 -13.860 1.00 50.47 177 ASP A O 1
ATOM 1422 N N . GLY A 1 178 ? 4.181 -8.070 -15.865 1.00 46.12 178 GLY A N 1
ATOM 1423 C CA . GLY A 1 178 ? 3.135 -7.086 -15.472 1.00 46.12 178 GLY A CA 1
ATOM 1424 C C . GLY A 1 178 ? 3.353 -6.143 -14.267 1.00 46.12 178 GLY A C 1
ATOM 1425 O O . GLY A 1 178 ? 2.570 -5.217 -14.047 1.00 46.12 178 GLY A O 1
ATOM 1426 N N . SER A 1 179 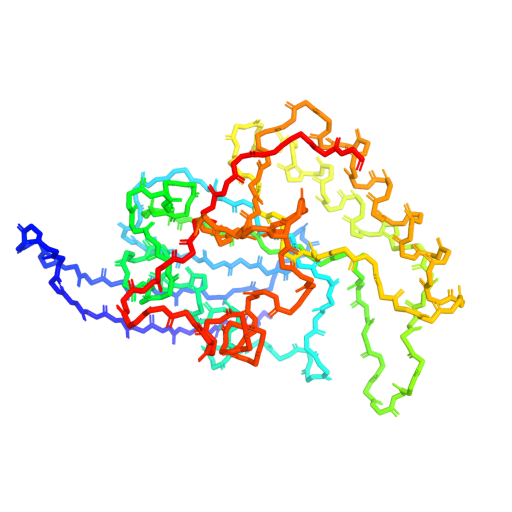? 4.410 -6.356 -13.496 1.00 50.38 179 SER A N 1
ATOM 1427 C CA . SER A 1 179 ? 4.639 -5.859 -12.151 1.00 50.38 179 SER A CA 1
ATOM 1428 C C . SER A 1 179 ? 5.569 -4.668 -12.240 1.00 50.38 179 SER A C 1
ATOM 1430 O O . SER A 1 179 ? 6.680 -4.735 -12.766 1.00 50.38 179 SER A O 1
ATOM 1432 N N . LEU A 1 180 ? 5.067 -3.535 -11.772 1.00 54.16 180 LEU A N 1
ATOM 1433 C CA . LEU A 1 180 ? 5.796 -2.283 -11.819 1.00 54.16 180 LEU A CA 1
ATOM 1434 C C . LEU A 1 180 ? 6.897 -2.288 -10.740 1.00 54.16 180 LEU A C 1
ATOM 1436 O O . LEU A 1 180 ? 6.633 -2.588 -9.573 1.00 54.16 180 LEU A O 1
ATOM 1440 N N . ASP A 1 181 ? 8.129 -1.964 -11.146 1.00 51.25 181 ASP A N 1
ATOM 1441 C CA . ASP A 1 181 ? 9.305 -1.747 -10.285 1.00 51.25 181 ASP A CA 1
ATOM 1442 C C . ASP A 1 181 ? 9.063 -0.612 -9.258 1.00 51.25 181 ASP A C 1
ATOM 1444 O O . ASP A 1 181 ? 8.289 0.310 -9.512 1.00 51.25 181 ASP A O 1
ATOM 1448 N N . ALA A 1 182 ? 9.778 -0.672 -8.126 1.00 44.03 182 ALA A N 1
ATOM 1449 C CA . ALA A 1 182 ? 9.658 -0.120 -6.767 1.00 44.03 182 ALA A CA 1
ATOM 1450 C C . ALA A 1 182 ? 9.342 1.371 -6.605 1.00 44.03 182 ALA A C 1
ATOM 1452 O O . ALA A 1 182 ? 9.252 1.902 -5.500 1.00 44.03 182 ALA A O 1
ATOM 1453 N N . ARG A 1 183 ? 9.137 2.063 -7.716 1.00 53.62 183 ARG A N 1
ATOM 1454 C CA . ARG A 1 183 ? 8.622 3.422 -7.818 1.00 53.62 183 ARG A CA 1
ATOM 1455 C C . ARG A 1 183 ? 7.125 3.455 -8.120 1.00 53.62 183 ARG A C 1
ATOM 1457 O O . ARG A 1 183 ? 6.618 4.555 -8.335 1.00 53.62 183 ARG A O 1
ATOM 1464 N N . SER A 1 184 ? 6.434 2.316 -8.123 1.00 52.84 184 SER A N 1
ATOM 1465 C CA . SER A 1 184 ? 5.019 2.137 -8.500 1.00 52.84 184 SER A CA 1
ATOM 1466 C C . SER A 1 184 ? 4.032 3.023 -7.745 1.00 52.84 184 SER A C 1
ATOM 1468 O O . SER A 1 184 ? 2.963 3.315 -8.260 1.00 52.84 184 SER A O 1
ATOM 1470 N N . TRP A 1 185 ? 4.410 3.524 -6.569 1.00 65.62 185 TRP A N 1
ATOM 1471 C CA . TRP A 1 185 ? 3.600 4.472 -5.796 1.00 65.62 185 TRP A CA 1
ATOM 1472 C C . TRP A 1 185 ? 4.093 5.925 -5.875 1.00 65.62 185 TRP A C 1
ATOM 1474 O O . TRP A 1 185 ? 3.433 6.841 -5.389 1.00 65.62 185 TRP A O 1
ATOM 1484 N N . SER A 1 186 ? 5.230 6.167 -6.533 1.00 66.94 186 SER A N 1
ATOM 1485 C CA . SER A 1 186 ? 5.732 7.512 -6.809 1.00 66.94 186 SER A CA 1
ATOM 1486 C C . SER A 1 186 ? 5.077 8.094 -8.072 1.00 66.94 186 SER A C 1
ATOM 1488 O O . SER A 1 186 ? 4.878 7.367 -9.047 1.00 66.94 186 SER A O 1
ATOM 1490 N N . PRO A 1 187 ? 4.846 9.419 -8.148 1.00 67.88 187 PRO A N 1
ATOM 1491 C CA . PRO A 1 187 ? 4.302 10.068 -9.338 1.00 67.88 187 PRO A CA 1
ATOM 1492 C C . PRO A 1 187 ? 5.114 9.774 -10.592 1.00 67.88 187 PRO A C 1
ATOM 1494 O O . PRO A 1 187 ? 4.554 9.595 -11.665 1.00 67.88 187 PRO A O 1
ATOM 1497 N N . ARG A 1 188 ? 6.446 9.698 -10.465 1.00 68.25 188 ARG A N 1
ATOM 1498 C CA . ARG A 1 188 ? 7.327 9.392 -11.593 1.00 68.25 188 ARG A CA 1
ATOM 1499 C C . ARG A 1 188 ? 7.119 7.964 -12.092 1.00 68.25 188 ARG A C 1
ATOM 1501 O O . ARG A 1 188 ? 7.067 7.776 -13.303 1.00 68.25 188 ARG A O 1
ATOM 1508 N N . GLY A 1 189 ? 7.006 6.990 -11.189 1.00 70.75 189 GLY A N 1
ATOM 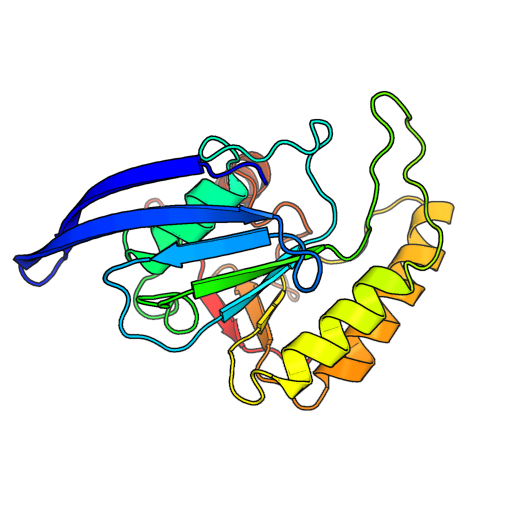1509 C CA . GLY A 1 189 ? 6.741 5.596 -11.553 1.00 70.75 189 GLY A CA 1
ATOM 1510 C C . GLY A 1 189 ? 5.357 5.427 -12.173 1.00 70.75 189 GLY A C 1
ATOM 1511 O O . GLY A 1 189 ? 5.260 4.900 -13.275 1.00 70.75 189 GLY A O 1
ATOM 1512 N N . ILE A 1 190 ? 4.324 5.995 -11.544 1.00 74.19 190 ILE A N 1
ATOM 1513 C CA . ILE A 1 190 ? 2.936 5.988 -12.038 1.00 74.19 190 ILE A CA 1
ATOM 1514 C C . ILE A 1 190 ? 2.847 6.615 -13.434 1.00 74.19 190 ILE A C 1
ATOM 1516 O O . ILE A 1 190 ? 2.339 5.999 -14.368 1.00 74.19 190 ILE A O 1
ATOM 1520 N N . ASN A 1 191 ? 3.399 7.818 -13.611 1.00 75.19 191 ASN A N 1
ATOM 1521 C CA . ASN A 1 191 ? 3.375 8.504 -14.904 1.00 75.19 191 ASN A CA 1
ATOM 1522 C C . ASN A 1 191 ? 4.190 7.761 -15.966 1.00 75.19 191 ASN A C 1
ATOM 1524 O O . ASN A 1 191 ? 3.855 7.830 -17.143 1.00 75.19 191 ASN A O 1
ATOM 1528 N N . SER A 1 192 ? 5.274 7.082 -15.579 1.00 74.94 192 SER A N 1
ATOM 1529 C CA . SER A 1 192 ? 6.059 6.263 -16.504 1.00 74.94 192 SER A CA 1
ATOM 1530 C C . SER A 1 192 ? 5.280 5.028 -16.951 1.00 74.94 192 SER A C 1
ATOM 1532 O O . SER A 1 192 ? 5.271 4.731 -18.141 1.00 74.94 192 SER A O 1
ATOM 1534 N N . ALA A 1 193 ? 4.612 4.348 -16.016 1.00 74.94 193 ALA A N 1
ATOM 1535 C CA . ALA A 1 193 ? 3.809 3.157 -16.275 1.00 74.94 193 ALA A CA 1
ATOM 1536 C C . ALA A 1 193 ? 2.622 3.449 -17.204 1.00 74.94 193 ALA A C 1
ATOM 1538 O O . ALA A 1 193 ? 2.337 2.676 -18.112 1.00 74.94 193 ALA A O 1
ATOM 1539 N N . LEU A 1 194 ? 1.962 4.594 -17.011 1.00 76.75 194 LEU A N 1
ATOM 1540 C CA . LEU A 1 194 ? 0.764 4.971 -17.765 1.00 76.75 194 LEU A CA 1
ATOM 1541 C C . LEU A 1 194 ? 1.053 5.724 -19.075 1.00 76.75 194 LEU A C 1
ATOM 1543 O O . LEU A 1 194 ? 0.133 5.929 -19.861 1.00 76.75 194 LEU A O 1
ATOM 1547 N N . ARG A 1 195 ? 2.303 6.144 -19.335 1.00 76.94 195 ARG A N 1
ATOM 1548 C CA . ARG A 1 195 ? 2.649 7.107 -20.405 1.00 76.94 195 ARG A CA 1
ATOM 1549 C C . ARG A 1 195 ? 2.135 6.724 -21.795 1.00 76.94 195 ARG A C 1
ATOM 1551 O O . ARG A 1 195 ? 1.727 7.603 -22.543 1.00 76.94 195 ARG A O 1
ATOM 1558 N N . ASN A 1 196 ? 2.206 5.440 -22.136 1.00 75.44 196 ASN A N 1
ATOM 1559 C CA . ASN A 1 196 ? 1.913 4.933 -23.480 1.00 75.44 196 ASN A CA 1
ATOM 1560 C C . ASN A 1 196 ? 0.629 4.093 -23.528 1.00 75.44 196 ASN A C 1
ATOM 1562 O O . ASN A 1 196 ? 0.418 3.350 -24.483 1.00 75.44 196 ASN A O 1
ATOM 1566 N N . LEU A 1 197 ? -0.199 4.167 -22.487 1.00 77.19 197 LEU A N 1
ATOM 1567 C CA . LEU A 1 197 ? -1.443 3.414 -22.401 1.00 77.19 197 LEU A CA 1
ATOM 1568 C C . LEU A 1 197 ? -2.636 4.293 -22.797 1.00 77.19 197 LEU A C 1
ATOM 1570 O O . LEU A 1 197 ? -2.541 5.523 -22.726 1.00 77.19 197 LEU A O 1
ATOM 1574 N N . PRO A 1 198 ? -3.766 3.689 -23.210 1.00 81.88 198 PRO A N 1
ATOM 1575 C CA . PRO A 1 198 ? -4.982 4.432 -23.506 1.00 81.88 198 PRO A CA 1
ATOM 1576 C C . PRO A 1 198 ? -5.380 5.372 -22.364 1.00 81.88 198 PRO A C 1
ATOM 1578 O O . PRO A 1 198 ? -5.260 5.031 -21.181 1.00 81.88 198 PRO A O 1
ATOM 1581 N N . SER A 1 199 ? -5.896 6.549 -22.723 1.00 78.31 199 SER A N 1
ATOM 1582 C CA . SER A 1 199 ? -6.447 7.491 -21.748 1.00 78.31 199 SER A CA 1
ATOM 1583 C C . SER A 1 199 ? -7.544 6.812 -20.925 1.00 78.31 199 SER A C 1
ATOM 1585 O O . SER A 1 199 ? -8.429 6.166 -21.482 1.00 78.31 199 SER A O 1
ATOM 1587 N N . GLY A 1 200 ? -7.471 6.940 -19.600 1.00 77.75 200 GLY A N 1
ATOM 1588 C CA . GLY A 1 200 ? -8.391 6.274 -18.675 1.00 77.75 200 GLY A CA 1
ATOM 1589 C C . GLY A 1 200 ? -7.935 4.897 -18.187 1.00 77.75 200 GLY A C 1
ATOM 1590 O O . GLY A 1 200 ? -8.615 4.327 -17.340 1.00 77.75 200 GLY A O 1
ATOM 1591 N N . THR A 1 201 ? -6.782 4.386 -18.639 1.00 82.56 201 THR A N 1
ATOM 1592 C CA . THR A 1 201 ? -6.190 3.170 -18.058 1.00 82.56 201 THR A CA 1
ATOM 1593 C C . THR A 1 201 ? -5.909 3.380 -16.571 1.00 82.56 201 THR A C 1
ATOM 1595 O O . THR A 1 201 ? -5.238 4.341 -16.183 1.00 82.56 201 THR A O 1
ATOM 1598 N N . ARG A 1 202 ? -6.418 2.469 -15.740 1.00 84.38 202 ARG A N 1
ATOM 1599 C CA . ARG A 1 202 ? -6.210 2.445 -14.289 1.00 84.38 202 ARG A CA 1
ATOM 1600 C C . ARG A 1 202 ? -5.438 1.184 -13.911 1.00 84.38 202 ARG A C 1
ATOM 1602 O O . ARG A 1 202 ? -5.652 0.137 -14.503 1.00 84.38 202 ARG A O 1
ATOM 1609 N N . MET A 1 203 ? -4.533 1.294 -12.948 1.00 84.44 203 MET A N 1
ATOM 1610 C CA . MET A 1 203 ? -3.850 0.165 -12.317 1.00 84.44 203 MET A CA 1
ATOM 1611 C C . MET A 1 203 ? -4.769 -0.537 -11.318 1.00 84.44 203 MET A C 1
ATOM 1613 O O . MET A 1 203 ? -5.720 0.056 -10.809 1.00 84.44 203 MET A O 1
ATOM 1617 N N . VAL A 1 204 ? -4.446 -1.783 -10.993 1.00 85.31 204 VAL A N 1
ATOM 1618 C CA . VAL A 1 204 ? -5.191 -2.609 -10.037 1.00 85.31 204 VAL A CA 1
ATOM 1619 C C . VAL A 1 204 ? -4.283 -3.054 -8.894 1.00 85.31 204 VAL A C 1
ATOM 1621 O O . VAL A 1 204 ? -3.073 -3.190 -9.080 1.00 85.31 204 VAL A O 1
ATOM 1624 N N . LEU A 1 205 ? -4.855 -3.291 -7.708 1.00 85.12 205 LEU A N 1
ATOM 1625 C CA . LEU A 1 205 ? -4.162 -4.018 -6.645 1.00 85.12 205 LEU A CA 1
ATOM 1626 C C . LEU A 1 205 ? -4.437 -5.508 -6.821 1.00 85.12 205 LEU A C 1
ATOM 1628 O O . LEU A 1 205 ? -5.439 -6.035 -6.341 1.00 85.12 205 LEU A O 1
ATOM 1632 N N . ALA A 1 206 ? -3.547 -6.177 -7.545 1.00 83.62 206 ALA A N 1
ATOM 1633 C CA . ALA A 1 206 ? -3.652 -7.600 -7.811 1.00 83.62 206 ALA A CA 1
ATOM 1634 C C . ALA A 1 206 ? -3.132 -8.402 -6.619 1.00 83.62 206 ALA A C 1
ATOM 1636 O O . ALA A 1 206 ? -2.088 -8.084 -6.041 1.00 83.62 206 ALA A O 1
ATOM 1637 N N . ARG A 1 207 ? -3.868 -9.454 -6.256 1.00 85.62 207 ARG A N 1
ATOM 1638 C CA . ARG A 1 207 ? -3.428 -10.411 -5.242 1.00 85.62 207 ARG A CA 1
ATOM 1639 C C . ARG A 1 207 ? -2.303 -11.271 -5.814 1.00 85.62 207 ARG A C 1
ATOM 1641 O O . ARG A 1 207 ? -2.425 -11.767 -6.929 1.00 85.62 207 ARG A O 1
ATOM 1648 N N . PHE A 1 208 ? -1.261 -11.504 -5.026 1.00 81.81 208 PHE A N 1
ATOM 1649 C CA . PHE A 1 208 ? -0.166 -12.397 -5.393 1.00 81.81 208 PHE A CA 1
ATOM 1650 C C . PHE A 1 208 ? 0.293 -13.233 -4.197 1.00 81.81 208 PHE A C 1
ATOM 1652 O O . PHE A 1 208 ? 0.069 -12.866 -3.042 1.00 81.81 208 PHE A O 1
ATOM 1659 N N . THR A 1 209 ? 0.948 -14.354 -4.490 1.00 79.44 209 THR A N 1
ATOM 1660 C CA . THR A 1 209 ? 1.699 -15.128 -3.499 1.00 79.44 209 THR A CA 1
ATOM 1661 C C . THR A 1 209 ? 3.143 -14.631 -3.516 1.00 79.44 209 THR A C 1
ATOM 1663 O O . THR A 1 209 ? 3.757 -14.669 -4.584 1.00 79.44 209 THR A O 1
ATOM 1666 N N . PRO A 1 210 ? 3.690 -14.145 -2.390 1.00 73.25 210 PRO A N 1
ATOM 1667 C CA . PRO A 1 210 ? 5.109 -13.825 -2.288 1.00 73.25 210 PRO A CA 1
ATOM 1668 C C . PRO A 1 210 ? 5.957 -15.058 -2.640 1.00 73.25 210 PRO A C 1
ATOM 1670 O O . PRO A 1 210 ? 5.776 -16.110 -2.030 1.00 73.25 210 PRO A O 1
ATOM 1673 N N . GLN A 1 211 ? 6.828 -14.933 -3.645 1.00 65.00 211 GLN A N 1
ATOM 1674 C CA . GLN A 1 211 ? 7.769 -15.959 -4.113 1.00 65.00 211 GLN A CA 1
ATOM 1675 C C . GLN A 1 211 ? 9.164 -15.363 -4.181 1.00 65.00 211 GLN A C 1
ATOM 1677 O O . GLN A 1 211 ? 9.252 -14.191 -4.623 1.00 65.00 211 GLN A O 1
#

Radius of gyration: 16.73 Å; Cα contacts (8 Å, |Δi|>4): 404; chains: 1; bounding box: 50×35×42 Å

Solvent-accessible surface area (backbone atoms only — not comparable to full-atom values): 11723 Å² total; per-residue (Å²): 132,67,75,48,81,49,81,50,73,53,66,49,98,86,69,48,74,45,65,39,48,33,44,38,37,69,36,101,62,39,58,29,37,40,35,30,80,67,33,82,38,63,49,19,38,36,35,36,45,62,63,58,71,74,67,57,92,44,80,81,36,54,48,55,40,44,53,51,24,33,28,68,65,64,29,81,58,47,33,65,93,39,33,64,65,39,38,33,20,22,28,39,37,33,39,38,61,35,92,60,52,51,73,91,49,96,54,62,69,68,64,76,42,64,63,45,54,54,27,49,54,51,49,52,66,78,42,75,80,42,34,31,37,49,45,47,36,66,84,69,93,52,74,78,62,35,59,37,49,49,51,50,50,49,59,49,32,67,75,37,56,93,47,64,30,26,34,61,28,50,76,84,51,88,50,98,72,45,61,49,49,53,39,52,58,35,67,68,34,41,51,59,72,50,66,88,51,66,91,85,69,39,30,31,54,43,77,50,74,62,124

Sequence (211 aa):
MEISKLLRQGILEDGITWSSELLIERFHRYRYRIDNTHGTGEPAIFIGLNPSLAGSFRASDPTVKALTQAMLGTCRFLDPAHSAPLLHARTVLLINLFTFVEPNAHNIDYSLDQHAVAELETVLTEFPHAPIVCGWGKENNSPESREVWHQQISEFIRRLADRSCYRLELPYSHVPDGSLDARSWSPRGINSALRNLPSGTRMVLARFTPQ

Organism: NCBI:txid2047

Mean predicted aligned error: 9.3 Å

InterPro domains:
  IPR012441 Protein of unknown function DUF1643 [PF07799] (31-160)

Nearest PDB structures (foldseek):
  5cys-assembly1_A  TM=4.811E-01  e=1.473E-01  Homo sapiens
  3uo7-assembly1_B  TM=4.275E-01  e=1.771E-01  Homo sapiens
  1wyw-assembly1_A  TM=4.813E-01  e=3.277E-01  Homo sapiens
  6u15-assembly1_A  TM=4.861E-01  e=5.042E-01  Homo sapiens
  8rsl-assembly2_B  TM=3.954E-01  e=3.193E+00  Staphylococcus aureus

Secondary structure (DSSP, 8-state):
--EEEEEEEEE-TTS-EEEEEEEEE--SSSSEEEEETT--BPPEEEEES---TT----TT-HHHHHHHHHHTT--TTB-GGG-TTTTTBSEEEEEES-S---TT-S----S--HHHHHHHHHHHHH-TT--EEE---SPPS-HHHHHHHHHHHHHHHHHHTTS-EEEEE-TT--STT-BPPTTTTSHHHHHHHHTTSPTT--BEEEEE---